Protein 3UMB (pdb70)

InterPro domains:
  IPR006328 L-2-Haloacid dehalogenase [TIGR01428] (4-204)
  IPR006328 L-2-Haloacid dehalogenase [cd02588] (5-222)
  IPR006439 HAD hydrolase, subfamily IA [PR00413] (4-15)
  IPR006439 HAD hydrolase, subfamily IA [PR00413] (30-43)
  IPR006439 HAD hydrolase, subfamily IA [PR00413] (111-124)
  IPR006439 HAD hydrolase, subfamily IA [PR00413] (142-158)
  IPR006439 HAD hydrolase, subfamily IA [PR00413] (160-180)
  IPR006439 HAD hydrolase, subfamily IA [PR00413] (187-200)
  IPR006439 HAD hydrolase, subfamily IA [TIGR01493] (6-189)
  IPR023198 Phosphoglycolate phosphatase-like, domain 2 [G3DSA:1.10.150.240] (18-96)
  IPR023214 HAD superfamily [G3DSA:3.40.50.1000] (5-206)
  IPR036412 HAD-like superfamily [SSF56784] (4-226)
  IPR051540 S-2-haloalkanoic acid dehalogenase [PTHR43316] (2-222)

Sequence (222 aa):
TSIRAVVFDAYGTLFDVYSVAARAEQLFPGKGEALSVLWRDRQIDYTRIRSLAGPSGEHYKPFWDVTVDALRYACARLNLPLGNHAEATLREYACLSAFPENVPVLRQLREGLPLGILSNGNPQLEIAVKSAGSGLFDHVLSVDAVRLYKTAPAAYALAPRAFGVPAAQILFVSSNGWDACGATWHGFTTFWINRLGHPPEALDVAPAAAGHDRDLLQFVQA

B-factor: mean 33.91, std 13.71, range [6.52, 73.58]

Nearest PDB structures (foldseek):
  3umb-assembly1_A-2  TM=1.005E+00  e=3.083E-46  Ralstonia solanacearum
  1zrm-assembly1_A  TM=9.610E-01  e=9.820E-25  Pseudomonas sp. YL
  3um9-assembly1_B  TM=9.128E-01  e=6.060E-24  Polaromonas sp. JS666
  2no4-assembly1_B  TM=9.493E-01  e=9.963E-21  Burkholderia cepacia
  2no5-assembly1_B  TM=9.474E-01  e=1.130E-20  Burkholderia cepacia

Solvent-accessible surface area: 10347 Å² total

CATH classification: 3.40.50.1000 (+1 more: 1.10.150.240)

Organism: Ralstonia nicotianae (strain ATCC BAA-1114 / GMI1000) (NCBI:txid267608)

Foldseek 3Di:
DAAAAEEEEDEPFFFDPVVLLVLQCVLFPPCSVVLVVQLVVQLVVVQCVQCVVPVQQPRFDQSVVSSLVSSVVSCVVVVHDDDDPSSVVSVSNLATEGDPVPPVLLVLQVVPHAYEYQYCHDVCCPVNVVRYPDDSHPYYHHCVVRNHGPPRLSSLVVVCVSVVHQQCRYEYEYQPLVNLFSSVVNRHQYEHQPQVPDDHDPPPGGHNYYYNHVVVSVVNVD

Radius of gyration: 17.3 Å; Cα contacts (8 Å, |Δi|>4): 378; chains: 1; bounding box: 49×44×37 Å

Structure (mmCIF, N/CA/C/O backbone):
data_3UMB
#
_entry.id   3UMB
#
_cell.length_a   66.380
_cell.length_b   129.570
_cell.length_c   54.300
_cell.angle_alpha   90.000
_cell.angle_beta   90.000
_cell.angle_gamma   90.000
#
_symmetry.space_group_name_H-M   'C 2 2 2'
#
loop_
_entity.id
_entity.type
_entity.pdbx_description
1 polymer 'dehalogenase-like hydrolase'
2 non-polymer 'POTASSIUM ION'
3 non-polymer 'CHLORIDE ION'
4 non-polymer 'SODIUM ION'
5 non-polymer 'MAGNESIUM ION'
6 water water
#
loop_
_atom_site.group_PDB
_atom_site.id
_atom_site.type_symbol
_atom_site.label_atom_id
_atom_site.label_alt_id
_atom_site.label_comp_id
_atom_site.label_asym_id
_atom_site.label_entity_id
_atom_site.label_seq_id
_atom_site.pdbx_PDB_ins_code
_atom_site.Cartn_x
_atom_site.Cartn_y
_atom_site.Cartn_z
_atom_site.occupancy
_atom_site.B_iso_or_equiv
_atom_site.auth_seq_id
_atom_site.auth_comp_id
_atom_site.auth_asym_id
_atom_site.auth_atom_id
_atom_site.pdbx_PDB_model_num
ATOM 1 N N . THR A 1 2 ? 28.482 6.583 21.317 1.00 49.69 2 THR A N 1
ATOM 2 C CA . THR A 1 2 ? 28.213 5.563 20.246 1.00 49.39 2 THR A CA 1
ATOM 3 C C . THR A 1 2 ? 28.059 6.216 18.860 1.00 49.31 2 THR A C 1
ATOM 4 O O . THR A 1 2 ? 27.652 7.379 18.765 1.00 49.37 2 THR A O 1
ATOM 8 N N . SER A 1 3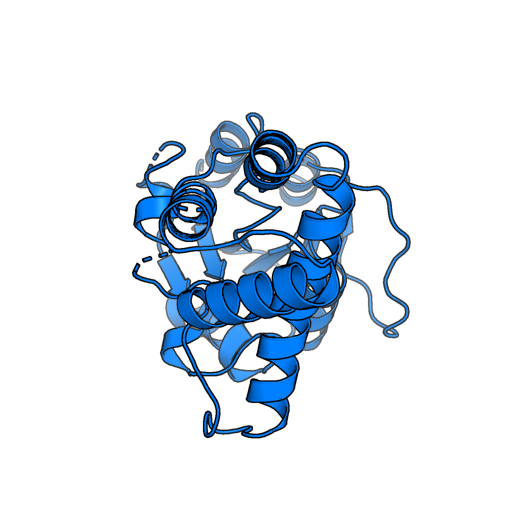 ? 28.408 5.461 17.805 1.00 48.83 3 SER A N 1
ATOM 9 C CA . SER A 1 3 ? 28.485 5.959 16.403 1.00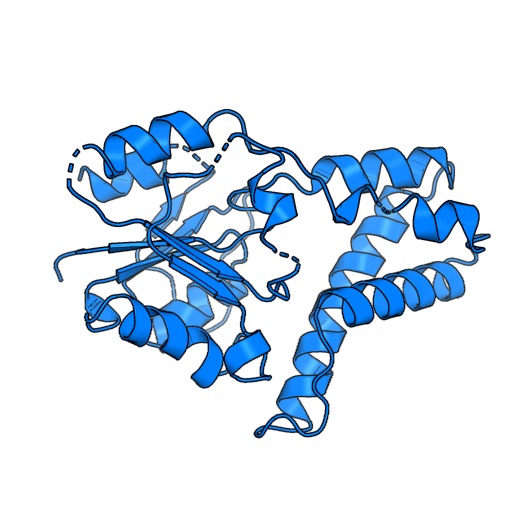 48.26 3 SER A CA 1
ATOM 10 C C . SER A 1 3 ? 27.143 6.221 15.692 1.00 47.50 3 SER A C 1
ATOM 11 O O . SER A 1 3 ? 26.360 5.286 15.468 1.00 48.46 3 SER A O 1
ATOM 14 N N . ILE A 1 4 ? 26.900 7.471 15.288 1.00 46.00 4 ILE A N 1
ATOM 15 C CA . ILE A 1 4 ? 25.693 7.818 14.504 1.00 44.46 4 ILE A CA 1
ATOM 16 C C . ILE A 1 4 ? 25.791 7.158 13.151 1.00 43.55 4 ILE A C 1
ATOM 17 O O . ILE A 1 4 ? 26.824 7.254 12.511 1.00 43.27 4 ILE A O 1
ATOM 22 N N . ARG A 1 5 ? 24.723 6.501 12.716 1.00 42.11 5 ARG A N 1
ATOM 23 C CA . ARG A 1 5 ? 24.672 5.908 11.391 1.00 41.70 5 ARG A CA 1
ATOM 24 C C . ARG A 1 5 ? 23.490 6.344 10.552 1.00 39.71 5 ARG A C 1
ATOM 25 O O . ARG A 1 5 ? 23.297 5.826 9.453 1.00 40.08 5 ARG A O 1
ATOM 33 N N . ALA A 1 6 ? 22.723 7.297 11.079 1.00 37.42 6 ALA A N 1
ATOM 34 C CA . ALA A 1 6 ? 21.524 7.836 10.457 1.00 35.20 6 ALA A CA 1
ATOM 35 C C . ALA A 1 6 ? 21.046 9.059 11.258 1.00 33.50 6 ALA A C 1
ATOM 36 O O . ALA A 1 6 ? 21.380 9.242 12.421 1.00 33.29 6 ALA A O 1
ATOM 38 N N . VAL A 1 7 ? 20.283 9.926 10.632 1.00 31.96 7 VAL A N 1
ATOM 39 C CA . VAL A 1 7 ? 19.860 11.145 11.308 1.00 31.33 7 VAL A CA 1
ATOM 40 C C . VAL A 1 7 ? 18.413 11.371 10.932 1.00 30.24 7 VAL A C 1
ATOM 41 O O . VAL A 1 7 ? 18.072 11.415 9.747 1.00 30.70 7 VAL A O 1
ATOM 45 N N . VAL A 1 8 ? 17.563 11.479 11.948 1.00 28.73 8 VAL A N 1
ATOM 46 C CA . VAL A 1 8 ? 16.116 11.648 11.747 1.00 27.29 8 VAL A CA 1
ATOM 47 C C . VAL A 1 8 ? 15.659 13.013 12.310 1.00 26.41 8 VAL A C 1
ATOM 48 O O . VAL A 1 8 ? 16.101 13.417 13.381 1.00 25.92 8 VAL A O 1
ATOM 52 N N . PHE A 1 9 ? 14.800 13.688 11.553 1.00 26.02 9 PHE A N 1
ATOM 53 C CA . PHE A 1 9 ? 14.289 14.995 11.886 1.00 26.59 9 PHE A CA 1
ATOM 54 C C . PHE A 1 9 ? 12.800 14.963 12.188 1.00 26.33 9 PHE A C 1
ATOM 55 O O . PHE A 1 9 ? 12.034 14.301 11.514 1.00 26.53 9 PHE A O 1
ATOM 63 N N . ASP A 1 10 ? 12.436 15.703 13.219 1.00 26.79 10 ASP A N 1
ATOM 64 C CA . ASP A 1 10 ? 11.107 16.294 13.421 1.00 27.40 10 ASP A CA 1
ATOM 65 C C . ASP A 1 10 ? 10.793 17.269 12.258 1.00 27.61 10 ASP A C 1
ATOM 66 O O . ASP A 1 10 ? 11.690 17.808 11.610 1.00 27.09 10 ASP A O 1
ATOM 71 N N . ALA A 1 11 ? 9.527 17.504 11.995 1.00 28.35 11 ALA A N 1
ATOM 72 C CA . ALA A 1 11 ? 9.123 18.343 10.874 1.00 30.07 11 ALA A CA 1
ATOM 73 C C . ALA A 1 11 ? 9.049 19.881 11.220 1.00 30.95 11 ALA A C 1
ATOM 74 O O . ALA A 1 11 ? 9.974 20.688 10.944 1.00 31.28 11 ALA A O 1
ATOM 76 N N . TYR A 1 12 ? 7.945 20.235 11.838 1.00 32.98 12 TYR A N 1
ATOM 77 C CA . TYR A 1 12 ? 7.550 21.611 12.152 1.00 35.04 12 TYR A CA 1
ATOM 78 C C . TYR A 1 12 ? 8.495 22.304 13.134 1.00 35.93 12 TYR A C 1
ATOM 79 O O . TYR A 1 12 ? 8.842 21.738 14.159 1.00 36.20 12 TYR A O 1
ATOM 88 N N . GLY A 1 13 ? 8.936 23.522 12.790 1.00 37.19 13 GLY A N 1
ATOM 89 C CA . GLY A 1 13 ? 9.863 24.291 13.637 1.00 37.15 13 GLY A CA 1
ATOM 90 C C . GLY A 1 13 ? 11.310 23.827 13.502 1.00 38.32 13 GLY A C 1
ATOM 91 O O . GLY A 1 13 ? 12.253 24.510 13.948 1.00 37.60 13 GLY A O 1
ATOM 92 N N . THR A 1 14 ? 11.505 22.664 12.870 1.00 39.13 14 THR A N 1
ATOM 93 C CA . THR A 1 14 ? 12.827 22.062 12.748 1.00 39.91 14 THR A CA 1
ATOM 94 C C . THR A 1 14 ? 13.247 22.224 11.278 1.00 40.87 14 THR A C 1
ATOM 95 O O . THR A 1 14 ? 14.173 22.975 10.926 1.00 40.37 14 THR A O 1
ATOM 99 N N . LEU A 1 15 ? 12.509 21.531 10.417 1.00 42.26 15 LEU A N 1
ATOM 100 C CA . LEU A 1 15 ? 12.760 21.545 8.987 1.00 42.33 15 LEU A CA 1
ATOM 101 C C . LEU A 1 15 ? 11.999 22.684 8.354 1.00 42.61 15 LEU A C 1
ATOM 102 O O . LEU A 1 15 ? 12.538 23.375 7.468 1.00 41.65 15 LEU A O 1
ATOM 107 N N . PHE A 1 16 ? 10.758 22.838 8.827 1.00 42.79 16 PHE A N 1
ATOM 108 C CA . PHE A 1 16 ? 9.794 23.782 8.307 1.00 43.64 16 PHE A CA 1
ATOM 109 C C . PHE A 1 16 ? 9.472 24.947 9.262 1.00 43.89 16 PHE A C 1
ATOM 110 O O . PHE A 1 16 ? 8.938 24.721 10.357 1.00 44.79 16 PHE A O 1
ATOM 118 N N . ASP A 1 17 ? 9.713 26.184 8.821 1.00 43.89 17 ASP A N 1
ATOM 119 C CA . ASP A 1 17 ? 9.308 27.382 9.586 1.00 43.95 17 ASP A CA 1
ATOM 120 C C . ASP A 1 17 ? 7.775 27.540 9.549 1.00 44.36 17 ASP A C 1
ATOM 121 O O . ASP A 1 17 ? 7.190 27.795 8.470 1.00 44.83 17 ASP A O 1
ATOM 126 N N . VAL A 1 18 ? 7.141 27.361 10.716 1.00 44.16 18 VAL A N 1
ATOM 127 C CA . VAL A 1 18 ? 5.684 27.570 10.929 1.00 44.45 18 VAL A CA 1
ATOM 128 C C . VAL A 1 18 ? 5.345 29.095 10.958 1.00 45.82 18 VAL A C 1
ATOM 129 O O . VAL A 1 18 ? 4.171 29.513 10.941 1.00 44.75 18 VAL A O 1
ATOM 133 N N . TYR A 1 19 ? 6.382 29.943 10.996 1.00 47.28 19 TYR A N 1
ATOM 134 C CA . TYR A 1 19 ? 6.177 31.394 11.094 1.00 48.26 19 TYR A CA 1
ATOM 135 C C . TYR A 1 19 ? 5.020 31.904 10.207 1.00 48.18 19 TYR A C 1
ATOM 136 O O . TYR A 1 19 ? 4.164 32.685 10.676 1.00 48.92 19 TYR A O 1
ATOM 145 N N . SER A 1 20 ? 4.976 31.458 8.945 1.00 47.40 20 SER A N 1
ATOM 146 C CA . SER A 1 20 ? 4.066 32.062 7.968 1.00 46.68 20 SER A CA 1
ATOM 147 C C . SER A 1 20 ? 2.591 31.912 8.329 1.00 45.30 20 SER A C 1
ATOM 148 O O . SER A 1 20 ? 1.751 32.557 7.717 1.00 45.61 20 SER A O 1
ATOM 151 N N . VAL A 1 21 ? 2.270 31.069 9.308 1.00 44.30 21 VAL A N 1
ATOM 152 C CA . VAL A 1 21 ? 0.884 30.885 9.714 1.00 43.55 21 VAL A CA 1
ATOM 153 C C . VAL A 1 21 ? 0.485 31.988 10.684 1.00 43.79 21 VAL A C 1
ATOM 154 O O . VAL A 1 21 ? -0.598 32.573 10.564 1.00 42.70 21 VAL A O 1
ATOM 158 N N . ALA A 1 22 ? 1.369 32.307 11.624 1.00 44.59 22 ALA A N 1
ATOM 159 C CA . ALA A 1 22 ? 1.096 33.385 12.578 1.00 44.88 22 ALA A CA 1
ATOM 160 C C . ALA A 1 22 ? 0.813 34.686 11.822 1.00 45.33 22 ALA A C 1
ATOM 161 O O . ALA A 1 22 ? -0.214 35.342 12.056 1.00 45.45 22 ALA A O 1
ATOM 163 N N . ALA A 1 23 ? 1.678 34.995 10.847 1.00 46.09 23 ALA A N 1
ATOM 164 C CA . ALA A 1 23 ? 1.557 36.194 9.989 1.00 45.93 23 ALA A CA 1
ATOM 165 C C . ALA A 1 23 ? 0.252 36.303 9.180 1.00 45.80 23 ALA A C 1
ATOM 166 O O . ALA A 1 23 ? -0.283 37.389 8.977 1.00 46.32 23 ALA A O 1
ATOM 168 N N . ARG A 1 24 ? -0.246 35.180 8.709 1.00 46.02 24 ARG A N 1
ATOM 169 C CA . ARG A 1 24 ? -1.502 35.119 7.956 1.00 46.59 24 ARG A CA 1
ATOM 170 C C . ARG A 1 24 ? -2.745 35.133 8.877 1.00 46.61 24 ARG A C 1
ATOM 171 O O . ARG A 1 24 ? -3.862 35.454 8.454 1.00 45.27 24 ARG A O 1
ATOM 179 N N . ALA A 1 25 ? -2.531 34.741 10.130 1.00 46.79 25 ALA A N 1
ATOM 180 C CA . ALA A 1 25 ? -3.557 34.818 11.167 1.00 47.47 25 ALA A CA 1
ATOM 181 C C . ALA A 1 25 ? -3.858 36.297 11.434 1.00 47.40 25 ALA A C 1
ATOM 182 O O . ALA A 1 25 ? -4.986 36.733 11.277 1.00 48.11 25 ALA A O 1
ATOM 184 N N . GLU A 1 26 ? -2.824 37.059 11.769 1.00 48.05 26 GLU A N 1
ATOM 185 C CA . GLU A 1 26 ? -2.896 38.527 11.863 1.00 48.28 26 GLU A CA 1
ATOM 186 C C . GLU A 1 26 ? -3.720 39.172 10.784 1.00 48.29 26 GLU A C 1
ATOM 187 O O . GLU A 1 26 ? -4.456 40.100 11.058 1.00 49.27 26 GLU A O 1
ATOM 193 N N . GLN A 1 27 ? -3.595 38.713 9.547 1.00 48.10 27 GLN A N 1
ATOM 194 C CA . GLN A 1 27 ? -4.266 39.397 8.456 1.00 47.59 27 GLN A CA 1
ATOM 195 C C . GLN A 1 27 ? -5.748 39.120 8.441 1.00 46.37 27 GLN A C 1
ATOM 196 O O . GLN A 1 27 ? -6.522 39.959 7.960 1.00 46.71 27 GLN A O 1
ATOM 202 N N . LEU A 1 28 ? -6.161 37.934 8.881 1.00 44.33 28 LEU A N 1
ATOM 203 C CA . LEU A 1 28 ? -7.587 37.618 8.886 1.00 43.30 28 LEU A CA 1
ATOM 204 C C . LEU A 1 28 ? -8.243 38.136 10.176 1.00 41.78 28 LEU A C 1
ATOM 205 O O . LEU A 1 28 ? -9.455 38.349 10.206 1.00 40.79 28 LEU A O 1
ATOM 210 N N . PHE A 1 29 ? -7.411 38.324 11.207 1.00 40.11 29 PHE A N 1
ATOM 211 C CA . PHE A 1 29 ? -7.829 38.594 12.580 1.00 39.61 29 PHE A CA 1
ATOM 212 C C . PHE A 1 29 ? -6.895 39.635 13.150 1.00 39.70 29 PHE A C 1
ATOM 213 O O . PHE A 1 29 ? -5.940 39.298 13.870 1.00 39.46 29 PHE A O 1
ATOM 221 N N . PRO A 1 30 ? -7.154 40.910 12.814 1.00 39.85 30 PRO A N 1
ATOM 222 C CA . PRO A 1 30 ? -6.225 41.969 13.149 1.00 40.11 30 PRO A CA 1
ATOM 223 C C . PRO A 1 30 ? -6.150 42.187 14.665 1.00 40.50 30 PRO A C 1
ATOM 224 O O . PRO A 1 30 ? -7.185 42.212 15.355 1.00 39.84 30 PRO A O 1
ATOM 228 N N . GLY A 1 31 ? -4.920 42.320 15.150 1.00 40.94 31 GLY A N 1
ATOM 229 C CA . GLY A 1 31 ? -4.624 42.370 16.574 1.00 41.78 31 GLY A CA 1
ATOM 230 C C . GLY A 1 31 ? -4.621 41.030 17.332 1.00 42.14 31 GLY A C 1
ATOM 231 O O . GLY A 1 31 ? -4.275 41.015 18.498 1.00 41.74 31 GLY A O 1
ATOM 232 N N . LYS A 1 32 ? -4.978 39.917 16.681 1.00 42.73 32 LYS A N 1
ATOM 233 C CA . LYS A 1 32 ? -5.162 38.616 17.381 1.00 43.29 32 LYS A CA 1
ATOM 234 C C . LYS A 1 32 ? -4.360 37.426 16.809 1.00 43.27 32 LYS A C 1
ATOM 235 O O . LYS A 1 32 ? -4.662 36.256 17.104 1.00 43.36 32 LYS A O 1
ATOM 241 N N . GLY A 1 33 ? -3.325 37.725 16.025 1.00 43.21 33 GLY A N 1
ATOM 242 C CA . GLY A 1 33 ? -2.538 36.712 15.342 1.00 42.73 33 GLY A CA 1
ATOM 243 C C . GLY A 1 33 ? -1.578 35.993 16.268 1.00 42.52 33 GLY A C 1
ATOM 244 O O . GLY A 1 33 ? -1.491 34.769 16.261 1.00 42.96 33 GLY A O 1
ATOM 245 N N . GLU A 1 34 ? -0.844 36.732 17.072 1.00 41.69 34 GLU A N 1
ATOM 246 C CA . GLU A 1 34 ? 0.114 36.080 17.934 1.00 41.61 34 GLU A CA 1
ATOM 247 C C . GLU A 1 34 ? -0.634 35.278 19.021 1.00 40.30 34 GLU A C 1
ATOM 248 O O . GLU A 1 34 ? -0.144 34.228 19.455 1.00 39.50 34 GLU A O 1
ATOM 254 N N . ALA A 1 35 ? -1.816 35.771 19.436 1.00 37.65 35 ALA A N 1
ATOM 255 C CA . ALA A 1 35 ? -2.638 35.086 20.440 1.00 35.77 35 ALA A CA 1
ATOM 256 C C . ALA A 1 35 ? -3.241 33.796 19.881 1.00 34.02 35 ALA A C 1
ATOM 257 O O . ALA A 1 35 ? -3.168 32.750 20.544 1.00 33.74 35 ALA A O 1
ATOM 259 N N . LEU A 1 36 ? -3.836 33.869 18.682 1.00 31.86 36 LEU A N 1
ATOM 260 C CA . LEU A 1 36 ? -4.410 32.695 18.047 1.00 30.92 36 LEU A CA 1
ATOM 261 C C . LEU A 1 36 ? -3.350 31.610 17.854 1.00 31.58 36 LEU A C 1
ATOM 262 O O . LEU A 1 36 ? -3.623 30.424 18.091 1.00 30.32 36 LEU A O 1
ATOM 267 N N . SER A 1 37 ? -2.162 32.038 17.404 1.00 31.14 37 SER A N 1
ATOM 268 C CA . SER A 1 37 ? -1.179 31.114 16.892 1.00 31.40 37 SER A CA 1
ATOM 269 C C . SER A 1 37 ? -0.610 30.389 18.098 1.00 30.01 37 SER A C 1
ATOM 270 O O . SER A 1 37 ? -0.559 29.166 18.111 1.00 29.92 37 SER A O 1
ATOM 273 N N . VAL A 1 38 ? -0.284 31.138 19.144 1.00 28.79 38 VAL A N 1
ATOM 274 C CA . VAL A 1 38 ? 0.039 30.528 20.428 1.00 27.27 38 VAL A CA 1
ATOM 275 C C . VAL A 1 38 ? -1.030 29.547 20.962 1.00 27.10 38 VAL A C 1
ATOM 276 O O . VAL A 1 38 ? -0.686 28.395 21.276 1.00 27.04 38 VAL A O 1
ATOM 280 N N . LEU A 1 39 ? -2.301 29.989 21.089 1.00 25.04 39 LEU A N 1
ATOM 281 C CA . LEU A 1 39 ? -3.354 29.130 21.647 1.00 23.92 39 LEU A CA 1
ATOM 282 C C . LEU A 1 39 ? -3.554 27.892 20.793 1.00 23.37 39 LEU A C 1
ATOM 283 O O . LEU A 1 39 ? -3.758 26.813 21.310 1.00 22.33 39 LEU A O 1
ATOM 288 N N . TRP A 1 40 ? -3.424 28.065 19.484 1.00 23.53 40 TRP A N 1
ATOM 289 C CA . TRP A 1 40 ? -3.634 27.006 18.515 1.00 23.93 40 TRP A CA 1
ATOM 290 C C . TRP A 1 40 ? -2.579 25.892 18.584 1.00 24.43 40 TRP A C 1
ATOM 291 O O . TRP A 1 40 ? -2.924 24.699 18.577 1.00 23.60 40 TRP A O 1
ATOM 302 N N . ARG A 1 41 ? -1.314 26.290 18.686 1.00 24.58 41 ARG A N 1
ATOM 303 C CA . ARG A 1 41 ? -0.208 25.344 18.860 1.00 25.31 41 ARG A CA 1
ATOM 304 C C . ARG A 1 41 ? -0.331 24.607 20.200 1.00 23.98 41 ARG A C 1
ATOM 305 O O . ARG A 1 41 ? -0.208 23.384 20.247 1.00 23.39 41 ARG A O 1
ATOM 313 N N . ASP A 1 42 ? -0.610 25.348 21.270 1.00 23.18 42 ASP A N 1
ATOM 314 C CA . ASP A 1 42 ? -0.882 24.753 22.574 1.00 22.27 42 ASP A CA 1
ATOM 315 C C . ASP A 1 42 ? -1.935 23.661 22.475 1.00 20.54 42 ASP A C 1
ATOM 316 O O . ASP A 1 42 ? -1.700 22.531 22.883 1.00 19.68 42 ASP A O 1
ATOM 321 N N . ARG A 1 43 ? -3.108 23.997 21.969 1.00 18.32 43 ARG A N 1
ATOM 322 C CA . ARG A 1 43 ? -4.204 23.003 21.946 1.00 17.95 43 ARG A CA 1
ATOM 323 C C . ARG A 1 43 ? -3.942 21.885 20.953 1.00 17.32 43 ARG A C 1
ATOM 324 O O . ARG A 1 43 ? -4.330 20.751 21.190 1.00 15.82 43 ARG A O 1
ATOM 332 N N . GLN A 1 44 ? -3.206 22.182 19.876 1.00 17.76 44 GLN A N 1
ATOM 333 C CA . GLN A 1 44 ? -2.888 21.130 18.906 1.00 18.24 44 GLN A CA 1
ATOM 334 C C . GLN A 1 44 ? -2.100 20.012 19.588 1.00 17.42 44 GLN A C 1
ATOM 335 O O . GLN A 1 44 ? -2.454 18.850 19.522 1.00 17.91 44 GLN A O 1
ATOM 341 N N . ILE A 1 45 ? -1.075 20.403 20.312 1.00 18.23 45 ILE A N 1
ATOM 342 C CA . ILE A 1 45 ? -0.270 19.482 21.035 1.00 18.47 45 ILE A CA 1
ATOM 343 C C . ILE A 1 45 ? -1.019 18.896 22.232 1.00 16.80 45 ILE A C 1
ATOM 344 O O . ILE A 1 45 ? -0.988 17.717 22.432 1.00 15.55 45 ILE A O 1
ATOM 349 N N . ASP A 1 46 ? -1.728 19.706 22.996 1.00 15.84 46 ASP A N 1
ATOM 350 C CA . ASP A 1 46 ? -2.490 19.193 24.100 1.00 15.38 46 ASP A CA 1
ATOM 351 C C . ASP A 1 46 ? -3.389 18.063 23.632 1.00 15.24 46 ASP A C 1
ATOM 352 O O . ASP A 1 46 ? -3.475 17.040 24.307 1.00 13.96 46 ASP A O 1
ATOM 357 N N . TYR A 1 47 ? -4.079 18.261 22.491 1.00 14.82 47 TYR A N 1
ATOM 358 C CA . TYR A 1 47 ? -5.034 17.285 21.988 1.00 14.00 47 TYR A CA 1
ATOM 359 C C . TYR A 1 47 ? -4.377 15.991 21.552 1.00 13.32 47 TYR A C 1
ATOM 360 O O . TYR A 1 47 ? -4.936 14.939 21.784 1.00 12.71 47 TYR A O 1
ATOM 369 N N . THR A 1 48 ? -3.183 16.036 20.970 1.00 13.56 48 THR A N 1
ATOM 370 C CA . THR A 1 48 ? -2.497 14.770 20.597 1.00 12.80 48 THR A CA 1
ATOM 371 C C . THR A 1 48 ? -2.150 13.959 21.857 1.00 13.92 48 THR A C 1
ATOM 372 O O . THR A 1 48 ? -2.312 12.763 21.878 1.00 13.91 48 THR A O 1
ATOM 376 N N . ARG A 1 49 ? -1.668 14.630 22.901 1.00 13.35 49 ARG A N 1
ATOM 377 C CA . ARG A 1 49 ? -1.366 13.967 24.151 1.00 14.19 49 ARG A CA 1
ATOM 378 C C . ARG A 1 49 ? -2.584 13.457 24.902 1.00 14.91 49 ARG A C 1
ATOM 379 O O . ARG A 1 49 ? -2.579 12.355 25.392 1.00 15.29 49 ARG A O 1
ATOM 387 N N . ILE A 1 50 ? -3.625 14.271 25.001 1.00 14.66 50 ILE A N 1
ATOM 388 C CA . ILE A 1 50 ? -4.834 13.864 25.684 1.00 14.43 50 ILE A CA 1
ATOM 389 C C . ILE A 1 50 ? -5.347 12.569 25.052 1.00 14.91 50 ILE A C 1
ATOM 390 O O . ILE A 1 50 ? -5.653 11.596 25.754 1.00 16.37 50 ILE A O 1
ATOM 395 N N . ARG A 1 51 ? -5.463 12.574 23.730 1.00 14.76 51 ARG A N 1
ATOM 396 C CA . ARG A 1 51 ? -5.881 11.394 22.967 1.00 14.54 51 ARG A CA 1
ATOM 397 C C . ARG A 1 51 ? -5.024 10.142 23.144 1.00 14.55 51 ARG A C 1
ATOM 398 O O . ARG A 1 51 ? -5.567 9.042 23.312 1.00 15.95 51 ARG A O 1
ATOM 406 N N . SER A 1 52 ? -3.706 10.266 23.051 1.00 13.75 52 SER A N 1
ATOM 407 C CA . SER A 1 52 ? -2.859 9.073 23.061 1.00 13.97 52 SER A CA 1
ATOM 408 C C . SER A 1 52 ? -2.746 8.525 24.478 1.00 15.11 52 SER A C 1
ATOM 409 O O . SER A 1 52 ? -2.670 7.299 24.646 1.00 15.92 52 SER A O 1
ATOM 412 N N . LEU A 1 53 ? -2.735 9.430 25.475 1.00 14.31 53 LEU A N 1
ATOM 413 C CA . LEU A 1 53 ? -2.740 9.073 26.882 1.00 15.59 53 LEU A CA 1
ATOM 414 C C . LEU A 1 53 ? -4.010 8.364 27.242 1.00 15.51 53 LEU A C 1
ATOM 415 O O . LEU A 1 53 ? -3.927 7.425 28.023 1.00 15.07 53 LEU A O 1
ATOM 420 N N . ALA A 1 54 ? -5.138 8.735 26.620 1.00 15.88 54 ALA A N 1
ATOM 421 C CA . ALA A 1 54 ? -6.474 8.186 26.931 1.00 16.54 54 ALA A CA 1
ATOM 422 C C . ALA A 1 54 ? -6.706 6.816 26.323 1.00 17.58 54 ALA A C 1
ATOM 423 O O . ALA A 1 54 ? -7.580 6.086 26.798 1.00 17.58 54 ALA A O 1
ATOM 425 N N . GLY A 1 55 ? -6.007 6.539 25.214 1.00 17.31 55 GLY A N 1
ATOM 426 C CA . GLY A 1 55 ? -6.113 5.306 24.500 1.00 16.51 55 GLY A CA 1
ATOM 427 C C . GLY A 1 55 ? -4.741 4.857 24.118 1.00 17.09 55 GLY A C 1
ATOM 428 O O . GLY A 1 55 ? -4.277 5.156 23.029 1.00 15.46 55 GLY A O 1
ATOM 429 N N . PRO A 1 56 ? -4.053 4.164 25.034 1.00 18.55 56 PRO A N 1
ATOM 430 C CA . PRO A 1 56 ? -2.643 3.775 24.817 1.00 19.22 56 PRO A CA 1
ATOM 431 C C . PRO A 1 56 ? -2.472 2.785 23.650 1.00 20.43 56 PRO A C 1
ATOM 432 O O . PRO A 1 56 ? -1.350 2.544 23.205 1.00 19.89 56 PRO A O 1
ATOM 436 N N . SER A 1 57 ? -3.576 2.225 23.159 1.00 21.49 57 SER A N 1
ATOM 437 C CA . SER A 1 57 ? -3.559 1.420 21.938 1.00 22.23 57 SER A CA 1
ATOM 438 C C . SER A 1 57 ? -4.283 2.095 20.763 1.00 22.31 57 SER A C 1
ATOM 439 O O . SER A 1 57 ? -4.723 1.427 19.851 1.00 23.39 57 SER A O 1
ATOM 442 N N . GLY A 1 58 ? -4.432 3.402 20.785 1.00 21.83 58 GLY A N 1
ATOM 443 C CA . GLY A 1 58 ? -4.966 4.101 19.647 1.00 21.61 58 GLY A CA 1
ATOM 444 C C . GLY A 1 58 ? -6.468 4.289 19.660 1.00 21.68 58 GLY A C 1
ATOM 445 O O . GLY A 1 58 ? -7.016 4.741 18.667 1.00 21.88 58 GLY A O 1
ATOM 446 N N . GLU A 1 59 ? -7.109 4.000 20.786 1.00 21.33 59 GLU A N 1
ATOM 447 C CA . GLU A 1 59 ? -8.547 4.089 20.909 1.00 22.70 59 GLU A CA 1
ATOM 448 C C . GLU A 1 59 ? -9.114 5.465 20.571 1.00 22.14 59 GLU A C 1
ATOM 449 O O . GLU A 1 59 ? -10.255 5.568 20.159 1.00 21.50 59 GLU A O 1
ATOM 455 N N . HIS A 1 60 ? -8.323 6.516 20.755 1.00 21.60 60 HIS A N 1
ATOM 456 C CA . HIS A 1 60 ? -8.812 7.866 20.506 1.00 20.71 60 HIS A CA 1
ATOM 457 C C . HIS A 1 60 ? -7.981 8.600 19.492 1.00 20.00 60 HIS A C 1
ATOM 458 O O . HIS A 1 60 ? -8.019 9.805 19.436 1.00 21.63 60 HIS A O 1
ATOM 465 N N . TYR A 1 61 ? -7.314 7.871 18.622 1.00 19.00 61 TYR A N 1
ATOM 466 C CA . TYR A 1 61 ? -6.487 8.466 17.618 1.00 18.96 61 TYR A CA 1
ATOM 467 C C . TYR A 1 61 ? -7.335 9.207 16.587 1.00 19.47 61 TYR A C 1
ATOM 468 O O . TYR A 1 61 ? -8.408 8.800 16.238 1.00 19.09 61 TYR A O 1
ATOM 477 N N . LYS A 1 62 ? -6.779 10.285 16.070 1.00 20.44 62 LYS A N 1
ATOM 478 C CA . LYS A 1 62 ? -7.318 10.995 14.946 1.00 20.70 62 LYS A CA 1
ATOM 479 C C . LYS A 1 62 ? -6.122 11.633 14.259 1.00 19.93 62 LYS A C 1
ATOM 480 O O . LYS A 1 62 ? -5.185 12.081 14.952 1.00 19.26 62 LYS A O 1
ATOM 486 N N . PRO A 1 63 ? -6.130 11.678 12.908 1.00 19.78 63 PRO A N 1
ATOM 487 C CA . PRO A 1 63 ? -4.911 12.166 12.233 1.00 19.94 63 PRO A CA 1
ATOM 488 C C . PRO A 1 63 ? -4.642 13.620 12.546 1.00 19.44 63 PRO A C 1
ATOM 489 O O . PRO A 1 63 ? -5.573 14.362 12.828 1.00 20.18 63 PRO A O 1
ATOM 493 N N . PHE A 1 64 ? -3.372 13.990 12.479 1.00 19.44 64 PHE A N 1
ATOM 494 C CA . PHE A 1 64 ? -2.855 15.252 12.951 1.00 19.91 64 PHE A CA 1
ATOM 495 C C . PHE A 1 64 ? -3.539 16.436 12.291 1.00 21.77 64 PHE A C 1
ATOM 496 O O . PHE A 1 64 ? -3.625 17.523 12.894 1.00 22.71 64 PHE A O 1
ATOM 504 N N . TRP A 1 65 ? -4.001 16.217 11.063 1.00 22.51 65 TRP A N 1
ATOM 505 C CA . TRP A 1 65 ? -4.652 17.226 10.266 1.00 23.32 65 TRP A CA 1
ATOM 506 C C . TRP A 1 65 ? -5.929 17.601 10.917 1.00 22.92 65 TRP A C 1
ATOM 507 O O . TRP A 1 65 ? -6.194 18.775 11.165 1.00 23.82 65 TRP A O 1
ATOM 518 N N . ASP A 1 66 ? -6.718 16.585 11.188 1.00 23.44 66 ASP A N 1
ATOM 519 C CA . ASP A 1 66 ? -8.022 16.781 11.791 1.00 23.60 66 ASP A CA 1
ATOM 520 C C . ASP A 1 66 ? -7.897 17.296 13.234 1.00 22.83 66 ASP A C 1
ATOM 521 O O . ASP A 1 66 ? -8.756 18.077 13.698 1.00 23.17 66 ASP A O 1
ATOM 526 N N . VAL A 1 67 ? -6.855 16.849 13.952 1.00 21.26 67 VAL A N 1
ATOM 527 C CA . VAL A 1 67 ? -6.558 17.401 15.273 1.00 19.51 67 VAL A CA 1
ATOM 528 C C . VAL A 1 67 ? -6.208 18.883 15.150 1.00 19.40 67 VAL A C 1
ATOM 529 O O . VAL A 1 67 ? -6.504 19.655 16.057 1.00 17.88 67 VAL A O 1
ATOM 533 N N . THR A 1 68 ? -5.558 19.276 14.041 1.00 19.25 68 THR A N 1
ATOM 534 C CA . THR A 1 68 ? -5.107 20.660 13.867 1.00 19.12 68 THR A CA 1
ATOM 535 C C . THR A 1 68 ? -6.356 21.555 13.594 1.00 20.74 68 THR A C 1
ATOM 536 O O . THR A 1 68 ? -6.447 22.670 14.036 1.00 21.97 68 THR A O 1
ATOM 540 N N . VAL A 1 69 ? -7.330 21.025 12.888 1.00 22.50 69 VAL A N 1
ATOM 541 C CA . VAL A 1 69 ? -8.592 21.727 12.640 1.00 22.81 69 VAL A CA 1
ATOM 542 C C . VAL A 1 69 ? -9.321 21.918 13.983 1.00 22.02 69 VAL A C 1
ATOM 543 O O . VAL A 1 69 ? -9.632 23.039 14.353 1.00 22.03 69 VAL A O 1
ATOM 547 N N . ASP A 1 70 ? -9.496 20.821 14.734 1.00 21.02 70 ASP A N 1
ATOM 548 C CA . ASP A 1 70 ? -10.072 20.874 16.082 1.00 20.03 70 ASP A CA 1
ATOM 549 C C . ASP A 1 70 ? -9.421 21.962 16.939 1.00 19.81 70 ASP A C 1
ATOM 550 O O . ASP A 1 70 ? -10.105 22.766 17.559 1.00 18.99 70 ASP A O 1
ATOM 555 N N . ALA A 1 71 ? -8.105 21.960 17.017 1.00 18.52 71 ALA A N 1
ATOM 556 C CA . ALA A 1 71 ? -7.412 22.929 17.864 1.00 18.60 71 ALA A CA 1
ATOM 557 C C . ALA A 1 71 ? -7.667 24.351 17.358 1.00 18.67 71 ALA A C 1
ATOM 558 O O . ALA A 1 71 ? -7.824 25.276 18.158 1.00 18.52 71 ALA A O 1
ATOM 560 N N . LEU A 1 72 ? -7.655 24.535 16.040 1.00 18.97 72 LEU A N 1
ATOM 561 C CA . LEU A 1 72 ? -7.838 25.864 15.460 1.00 19.05 72 LEU A CA 1
ATOM 562 C C . LEU A 1 72 ? -9.240 26.398 15.770 1.00 18.51 72 LEU A C 1
ATOM 563 O O . LEU A 1 72 ? -9.413 27.576 16.083 1.00 18.32 72 LEU A O 1
ATOM 568 N N . ARG A 1 73 ? -10.225 25.522 15.591 1.00 18.99 73 ARG A N 1
ATOM 569 C CA . ARG A 1 73 ? -11.603 25.777 15.976 1.00 19.84 73 ARG A CA 1
ATOM 570 C C . ARG A 1 73 ? -11.806 26.101 17.443 1.00 19.58 73 ARG A C 1
ATOM 571 O O . ARG A 1 73 ? -12.510 27.085 17.783 1.00 18.53 73 ARG A O 1
ATOM 579 N N . TYR A 1 74 ? -11.245 25.279 18.337 1.00 18.83 74 TYR A N 1
ATOM 580 C CA . TYR A 1 74 ? -11.336 25.628 19.757 1.00 17.84 74 TYR A CA 1
ATOM 581 C C . TYR A 1 74 ? -10.706 27.027 19.965 1.00 18.72 74 TYR A C 1
ATOM 582 O O . TYR A 1 74 ? -11.286 27.888 20.648 1.00 17.49 74 TYR A O 1
ATOM 591 N N . ALA A 1 75 ? -9.516 27.247 19.403 1.00 18.95 75 ALA A N 1
ATOM 592 C CA . ALA A 1 75 ? -8.784 28.507 19.700 1.00 19.91 75 ALA A CA 1
ATOM 593 C C . ALA A 1 75 ? -9.611 29.740 19.228 1.00 20.68 75 ALA A C 1
ATOM 594 O O . ALA A 1 75 ? -9.654 30.774 19.880 1.00 20.41 75 ALA A O 1
ATOM 596 N N . CYS A 1 76 ? -10.311 29.596 18.111 1.00 22.02 76 CYS A N 1
ATOM 597 C CA . CYS A 1 76 ? -11.088 30.723 17.594 1.00 23.41 76 CYS A CA 1
ATOM 598 C C . CYS A 1 76 ? -12.325 31.011 18.448 1.00 23.05 76 CYS A C 1
ATOM 599 O O . CYS A 1 76 ? -12.582 32.166 18.710 1.00 23.43 76 CYS A O 1
ATOM 602 N N . ALA A 1 77 ? -13.023 29.960 18.886 1.00 22.28 77 ALA A N 1
ATOM 603 C CA . ALA A 1 77 ? -14.173 30.035 19.765 1.00 21.90 77 ALA A CA 1
ATOM 604 C C . ALA A 1 77 ? -13.793 30.706 21.051 1.00 21.68 77 ALA A C 1
ATOM 605 O O . ALA A 1 77 ? -14.461 31.639 21.471 1.00 22.11 77 ALA A O 1
ATOM 607 N N . ARG A 1 78 ? -12.689 30.264 21.647 1.00 21.50 78 ARG A N 1
ATOM 608 C CA . ARG A 1 78 ? -12.163 30.819 22.913 1.00 20.71 78 ARG A CA 1
ATOM 609 C C . ARG A 1 78 ? -11.775 32.291 22.801 1.00 20.51 78 ARG A C 1
ATOM 610 O O . ARG A 1 78 ? -11.939 33.059 23.722 1.00 17.44 78 ARG A O 1
ATOM 618 N N . LEU A 1 79 ? -11.214 32.664 21.652 1.00 21.99 79 LEU A N 1
ATOM 619 C CA . LEU A 1 79 ? -10.644 33.973 21.452 1.00 22.54 79 LEU A CA 1
ATOM 620 C C . LEU A 1 79 ? -11.662 34.872 20.766 1.00 23.56 79 LEU A C 1
ATOM 621 O O . LEU A 1 79 ? -11.339 36.007 20.389 1.00 24.98 79 LEU A O 1
ATOM 626 N N . ASN A 1 80 ? -12.875 34.363 20.589 1.00 24.20 80 ASN A N 1
ATOM 627 C CA . ASN A 1 80 ? -13.996 35.106 19.980 1.00 25.35 80 ASN A CA 1
ATOM 628 C C . ASN A 1 80 ? -13.742 35.656 18.576 1.00 26.66 80 ASN A C 1
ATOM 629 O O . ASN A 1 80 ? -14.248 36.730 18.246 1.00 27.13 80 ASN A O 1
ATOM 634 N N . LEU A 1 81 ? -13.035 34.872 17.754 1.00 27.50 81 LEU A N 1
ATOM 635 C CA . LEU A 1 81 ? -12.702 35.215 16.367 1.00 28.35 81 LEU A CA 1
ATOM 636 C C . LEU A 1 81 ? -13.657 34.628 15.302 1.00 29.77 81 LEU A C 1
ATOM 637 O O . LEU A 1 81 ? -14.002 33.445 15.375 1.00 29.98 81 LEU A O 1
ATOM 642 N N . PRO A 1 82 ? -14.066 35.444 14.289 1.00 31.42 82 PRO A N 1
ATOM 643 C CA . PRO A 1 82 ? -14.978 35.002 13.207 1.00 33.10 82 PRO A CA 1
ATOM 644 C C . PRO A 1 82 ? -14.409 33.992 12.152 1.00 35.28 82 PRO A C 1
ATOM 645 O O . PRO A 1 82 ? -14.179 34.348 10.984 1.00 36.44 82 PRO A O 1
ATOM 649 N N . LEU A 1 83 ? -14.250 32.737 12.575 1.00 37.35 83 LEU A N 1
ATOM 650 C CA . LEU A 1 83 ? -13.696 31.668 11.749 1.00 38.55 83 LEU A CA 1
ATOM 651 C C . LEU A 1 83 ? -14.814 30.822 11.144 1.00 39.55 83 LEU A C 1
ATOM 652 O O . LEU A 1 83 ? -15.309 29.891 11.764 1.00 39.84 83 LEU A O 1
ATOM 657 N N . GLY A 1 84 ? -15.204 31.161 9.926 1.00 40.61 84 GLY A N 1
ATOM 658 C CA . GLY A 1 84 ? -16.084 30.300 9.143 1.00 41.88 84 GLY A CA 1
ATOM 659 C C . GLY A 1 84 ? -15.263 29.538 8.094 1.00 42.52 84 GLY A C 1
ATOM 660 O O . GLY A 1 84 ? -14.038 29.503 8.162 1.00 42.25 84 GLY A O 1
ATOM 661 N N . ASN A 1 85 ? -15.943 28.969 7.104 1.00 43.21 85 ASN A N 1
ATOM 662 C CA . ASN A 1 85 ? -15.286 28.103 6.142 1.00 44.20 85 ASN A CA 1
ATOM 663 C C . ASN A 1 85 ? -14.094 28.766 5.407 1.00 43.72 85 ASN A C 1
ATOM 664 O O . ASN A 1 85 ? -13.007 28.185 5.361 1.00 44.20 85 ASN A O 1
ATOM 669 N N . HIS A 1 86 ? -14.257 29.981 4.883 1.00 43.29 86 HIS A N 1
ATOM 670 C CA . HIS A 1 86 ? -13.158 30.594 4.128 1.00 42.34 86 HIS A CA 1
ATOM 671 C C . HIS A 1 86 ? -11.944 30.761 5.025 1.00 40.66 86 HIS A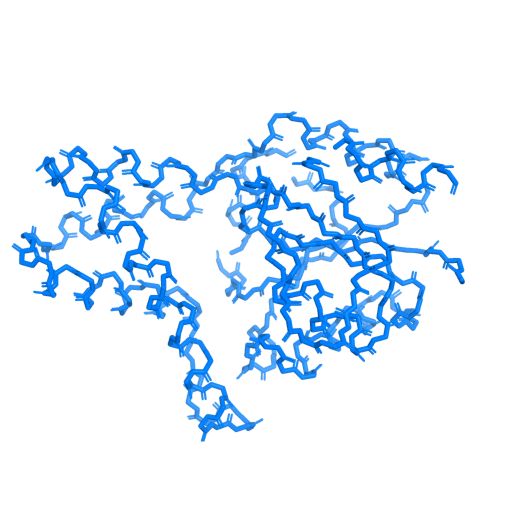 C 1
ATOM 672 O O . HIS A 1 86 ? -10.877 30.301 4.653 1.00 40.15 86 HIS A O 1
ATOM 679 N N . ALA A 1 87 ? -12.075 31.399 6.195 1.00 38.92 87 ALA A N 1
ATOM 680 C CA . ALA A 1 87 ? -10.855 31.740 6.981 1.00 37.99 87 ALA A CA 1
ATOM 681 C C . ALA A 1 87 ? -10.156 30.465 7.522 1.00 36.72 87 ALA A C 1
ATOM 682 O O . ALA A 1 87 ? -8.937 30.414 7.654 1.00 35.61 87 ALA A O 1
ATOM 684 N N . GLU A 1 88 ? -10.971 29.467 7.841 1.00 36.19 88 GLU A N 1
ATOM 685 C CA . GLU A 1 88 ? -10.512 28.122 8.179 1.00 36.30 88 GLU A CA 1
ATOM 686 C C . GLU A 1 88 ? -9.750 27.485 7.011 1.00 36.45 88 GLU A C 1
ATOM 687 O O . GLU A 1 88 ? -8.587 27.151 7.152 1.00 36.37 88 GLU A O 1
ATOM 693 N N . ALA A 1 89 ? -10.410 27.332 5.858 1.00 36.40 89 ALA A N 1
ATOM 694 C CA . ALA A 1 89 ? -9.726 26.818 4.661 1.00 36.40 89 ALA A CA 1
ATOM 695 C C . ALA A 1 89 ? -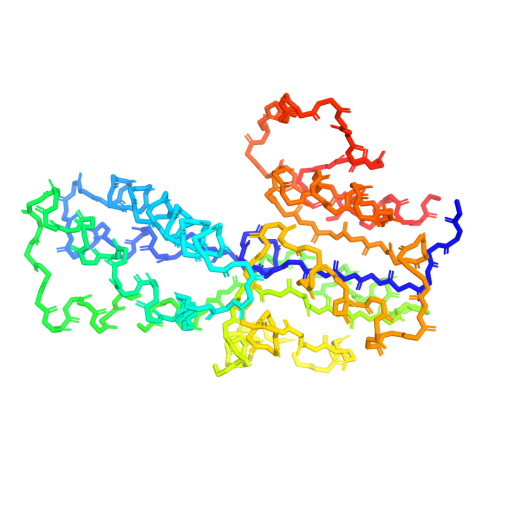8.410 27.571 4.435 1.00 35.37 89 ALA A C 1
ATOM 696 O O . ALA A 1 89 ? -7.370 26.969 4.277 1.00 36.08 89 ALA A O 1
ATOM 698 N N . THR A 1 90 ? -8.425 28.886 4.507 1.00 35.45 90 THR A N 1
ATOM 699 C CA . THR A 1 90 ? -7.212 29.677 4.262 1.00 34.92 90 THR A CA 1
ATOM 700 C C . THR A 1 90 ? -6.079 29.368 5.194 1.00 34.91 90 THR A C 1
ATOM 701 O O . THR A 1 90 ? -4.907 29.432 4.807 1.00 33.99 90 THR A O 1
ATOM 705 N N . LEU A 1 91 ? -6.399 29.082 6.452 1.00 35.59 91 LEU A N 1
ATOM 706 C CA . LEU A 1 91 ? -5.323 28.928 7.443 1.00 35.95 91 LEU A CA 1
ATOM 707 C C . LEU A 1 91 ? -4.768 27.542 7.361 1.00 35.32 91 LEU A C 1
ATOM 708 O O . LEU A 1 91 ? -3.597 27.335 7.572 1.00 35.05 91 LEU A O 1
ATOM 721 N N . ARG A 1 93 ? -4.819 25.659 4.419 1.00 37.85 93 ARG A N 1
ATOM 722 C CA . ARG A 1 93 ? -3.941 25.800 3.236 1.00 38.70 93 ARG A CA 1
ATOM 723 C C . ARG A 1 93 ? -2.576 26.286 3.626 1.00 39.40 93 ARG A C 1
ATOM 724 O O . ARG A 1 93 ? -1.554 25.697 3.282 1.00 38.83 93 ARG A O 1
ATOM 732 N N . GLU A 1 94 ? -2.553 27.375 4.369 1.00 40.45 94 GLU A N 1
ATOM 733 C CA . GLU A 1 94 ? -1.307 27.893 4.823 1.00 41.28 94 GLU A CA 1
ATOM 734 C C . GLU A 1 94 ? -0.542 26.814 5.541 1.00 42.55 94 GLU A C 1
ATOM 735 O O . GLU A 1 94 ? 0.674 26.734 5.406 1.00 42.46 94 GLU A O 1
ATOM 741 N N . TYR A 1 95 ? -1.259 25.986 6.303 1.00 44.46 95 TYR A N 1
ATOM 742 C CA . TYR A 1 95 ? -0.621 24.945 7.139 1.00 46.48 95 TYR A CA 1
ATOM 743 C C . TYR A 1 95 ? -0.069 23.826 6.266 1.00 47.02 95 TYR A C 1
ATOM 744 O O . TYR A 1 95 ? 1.022 23.329 6.519 1.00 46.80 95 TYR A O 1
ATOM 753 N N . ALA A 1 96 ? -0.834 23.442 5.244 1.00 48.37 96 ALA A N 1
ATOM 754 C CA . ALA A 1 96 ? -0.407 22.398 4.307 1.00 49.38 96 ALA A CA 1
ATOM 755 C C . ALA A 1 96 ? 0.945 22.692 3.713 1.00 50.09 96 ALA A C 1
ATOM 756 O O . ALA A 1 96 ? 1.763 21.799 3.617 1.00 50.74 96 ALA A O 1
ATOM 758 N N . CYS A 1 97 ? 1.202 23.947 3.375 1.00 51.76 97 CYS A N 1
ATOM 759 C CA . CYS A 1 97 ? 2.342 24.284 2.535 1.00 53.45 97 CYS A CA 1
ATOM 760 C C . CYS A 1 97 ? 3.300 25.342 3.077 1.00 53.71 97 CYS A C 1
ATOM 761 O O . CYS A 1 97 ? 3.141 26.534 2.813 1.00 54.40 97 CYS A O 1
ATOM 764 N N . LEU A 1 98 ? 4.345 24.877 3.757 1.00 53.98 98 LEU A N 1
ATOM 765 C CA . LEU A 1 98 ? 5.240 25.745 4.509 1.00 54.01 98 LEU A CA 1
ATOM 766 C C . LEU A 1 98 ? 6.636 25.784 3.917 1.00 54.00 98 LEU A C 1
ATOM 767 O O . LEU A 1 98 ? 6.981 24.945 3.107 1.00 53.96 98 LEU A O 1
ATOM 772 N N . SER A 1 99 ? 7.448 26.754 4.331 1.00 53.78 99 SER A N 1
ATOM 773 C CA . SER A 1 99 ? 8.802 26.856 3.795 1.00 53.69 99 SER A CA 1
ATOM 774 C C . SER A 1 99 ? 9.864 26.535 4.854 1.00 53.49 99 SER A C 1
ATOM 775 O O . SER A 1 99 ? 9.626 26.603 6.067 1.00 52.86 99 SER A O 1
ATOM 778 N N . ALA A 1 100 ? 11.031 26.145 4.351 1.00 53.43 100 ALA A N 1
ATOM 779 C CA . ALA A 1 100 ? 12.145 25.698 5.167 1.00 53.37 100 ALA A CA 1
ATOM 780 C C . ALA A 1 100 ? 12.899 26.879 5.750 1.00 53.44 100 ALA A C 1
ATOM 781 O O . ALA A 1 100 ? 12.770 28.018 5.272 1.00 53.56 100 ALA A O 1
ATOM 783 N N . PHE A 1 101 ? 13.692 26.588 6.774 1.00 52.99 101 PHE A N 1
ATOM 784 C CA . PHE A 1 101 ? 14.694 27.514 7.237 1.00 53.27 101 PHE A CA 1
ATOM 785 C C . PHE A 1 101 ? 15.855 27.427 6.215 1.00 53.76 101 PHE A C 1
ATOM 786 O O . PHE A 1 101 ? 16.495 26.377 6.066 1.00 54.12 101 PHE A O 1
ATOM 794 N N . PRO A 1 102 ? 16.095 28.521 5.477 1.00 53.76 102 PRO A N 1
ATOM 795 C CA . PRO A 1 102 ? 17.049 28.670 4.361 1.00 53.86 102 PRO A CA 1
ATOM 796 C C . PRO A 1 102 ? 18.407 27.966 4.541 1.00 53.56 102 PRO A C 1
ATOM 797 O O . PRO A 1 102 ? 19.021 27.492 3.582 1.00 52.64 102 PRO A O 1
ATOM 801 N N . GLU A 1 103 ? 18.856 27.947 5.783 1.00 53.58 103 GLU A N 1
ATOM 802 C CA . GLU A 1 103 ? 20.029 27.197 6.219 1.00 54.14 103 GLU A CA 1
ATOM 803 C C . GLU A 1 103 ? 19.922 25.662 6.061 1.00 53.77 103 GLU A C 1
ATOM 804 O O . GLU A 1 103 ? 20.935 24.976 5.925 1.00 53.95 103 GLU A O 1
ATOM 810 N N . ASN A 1 104 ? 18.710 25.122 6.110 1.00 52.97 104 ASN A N 1
ATOM 811 C CA . ASN A 1 104 ? 18.532 23.665 6.152 1.00 52.81 104 ASN A CA 1
ATOM 812 C C . ASN A 1 104 ? 19.134 22.886 4.950 1.00 52.70 104 ASN A C 1
ATOM 813 O O . ASN A 1 104 ? 19.997 21.990 5.115 1.00 51.86 104 ASN A O 1
ATOM 818 N N . VAL A 1 105 ? 18.674 23.241 3.749 1.00 52.67 105 VAL A N 1
ATOM 819 C CA . VAL A 1 105 ? 18.874 22.394 2.578 1.00 52.28 105 VAL A CA 1
ATOM 820 C C . VAL A 1 105 ? 20.361 22.121 2.251 1.00 52.38 105 VAL A C 1
ATOM 821 O O . VAL A 1 105 ? 20.678 21.033 1.750 1.00 52.51 105 VAL A O 1
ATOM 825 N N . PRO A 1 106 ? 21.276 23.093 2.528 1.00 52.02 106 PRO A N 1
ATOM 826 C CA . PRO A 1 106 ? 22.722 22.810 2.348 1.00 51.78 106 PRO A CA 1
ATOM 827 C C . PRO A 1 106 ? 23.306 21.884 3.400 1.00 51.84 106 PRO A C 1
ATOM 828 O O . PRO A 1 106 ? 24.116 20.986 3.068 1.00 51.11 106 PRO A O 1
ATOM 832 N N . VAL A 1 107 ? 22.919 22.156 4.665 1.00 52.07 107 VAL A N 1
ATOM 833 C CA . VAL A 1 107 ? 23.322 21.370 5.854 1.00 51.65 107 VAL A CA 1
ATOM 834 C C . VAL A 1 107 ? 22.904 19.918 5.660 1.00 51.73 107 VAL A C 1
ATOM 835 O O . VAL A 1 107 ? 23.657 19.018 5.993 1.00 51.46 107 VAL A O 1
ATOM 839 N N . LEU A 1 108 ? 21.709 19.696 5.120 1.00 51.99 108 LEU A N 1
ATOM 840 C CA . LEU A 1 108 ? 21.279 18.337 4.813 1.00 52.78 108 LEU A CA 1
ATOM 841 C C . LEU A 1 108 ? 22.288 17.717 3.830 1.00 53.86 108 LEU A C 1
ATOM 842 O O . LEU A 1 108 ? 22.668 16.547 3.957 1.00 53.61 108 LEU A O 1
ATOM 847 N N . ARG A 1 109 ? 22.786 18.524 2.899 1.00 55.19 109 ARG A N 1
ATOM 848 C CA . ARG A 1 109 ? 23.754 18.029 1.922 1.00 56.25 109 ARG A CA 1
ATOM 849 C C . ARG A 1 109 ? 25.113 17.707 2.530 1.00 56.41 109 ARG A C 1
ATOM 850 O O . ARG A 1 109 ? 25.626 16.627 2.274 1.00 56.77 109 ARG A O 1
ATOM 858 N N . GLN A 1 110 ? 25.676 18.578 3.373 1.00 56.58 110 GLN A N 1
ATOM 859 C CA . GLN A 1 110 ? 26.947 18.240 4.068 1.00 56.74 110 GLN A CA 1
ATOM 860 C C . GLN A 1 110 ? 26.876 16.944 4.933 1.00 56.65 110 GLN A C 1
ATOM 861 O O . GLN A 1 110 ? 27.898 16.401 5.339 1.00 55.72 110 GLN A O 1
ATOM 867 N N . LEU A 1 111 ? 25.652 16.480 5.212 1.00 57.01 111 LEU A N 1
ATOM 868 C CA . LEU A 1 111 ? 25.380 15.215 5.934 1.00 56.83 111 LEU A CA 1
ATOM 869 C C . LEU A 1 111 ? 25.165 14.049 4.958 1.00 56.98 111 LEU A C 1
ATOM 870 O O . LEU A 1 111 ? 25.732 12.980 5.153 1.00 56.54 111 LEU A O 1
ATOM 875 N N . ARG A 1 112 ? 24.318 14.254 3.942 1.00 57.39 112 ARG A N 1
ATOM 876 C CA . ARG A 1 112 ? 24.123 13.272 2.873 1.00 58.19 112 ARG A CA 1
ATOM 877 C C . ARG A 1 112 ? 25.472 12.916 2.279 1.00 58.92 112 ARG A C 1
ATOM 878 O O . ARG A 1 112 ? 25.763 11.742 2.019 1.00 58.65 112 ARG A O 1
ATOM 886 N N . GLU A 1 113 ? 26.299 13.952 2.087 1.00 59.69 113 GLU A N 1
ATOM 887 C CA . GLU A 1 113 ? 27.605 13.787 1.469 1.00 60.05 113 GLU A CA 1
ATOM 888 C C . GLU A 1 113 ? 28.575 13.078 2.421 1.00 59.36 113 GLU A C 1
ATOM 889 O O . GLU A 1 113 ? 29.387 12.270 1.959 1.00 59.82 113 GLU A O 1
ATOM 903 N N . GLY A 1 115 ? 27.868 10.607 4.109 1.00 52.15 115 GLY A N 1
ATOM 904 C CA . GLY A 1 115 ? 27.472 9.184 4.061 1.00 50.05 115 GLY A CA 1
ATOM 905 C C . GLY A 1 115 ? 26.330 8.800 4.992 1.00 48.06 115 GLY A C 1
ATOM 906 O O . GLY A 1 115 ? 26.272 7.651 5.486 1.00 46.67 115 GLY A O 1
ATOM 907 N N . LEU A 1 116 ? 25.431 9.772 5.220 1.00 45.60 116 LEU A N 1
ATOM 908 C CA . LEU A 1 116 ? 24.389 9.656 6.252 1.00 43.24 116 LEU A CA 1
ATOM 909 C C . LEU A 1 116 ? 23.001 9.589 5.642 1.00 41.32 116 LEU A C 1
ATOM 910 O O . LEU A 1 116 ? 22.569 10.511 4.950 1.00 41.25 116 LEU A O 1
ATOM 915 N N . PRO A 1 117 ? 22.316 8.453 5.853 1.00 39.53 117 PRO A N 1
ATOM 916 C CA . PRO A 1 117 ? 20.889 8.382 5.495 1.00 38.88 117 PRO A CA 1
ATOM 917 C C . PRO A 1 117 ? 20.064 9.359 6.367 1.00 37.04 117 PRO A C 1
ATOM 918 O O . PRO A 1 117 ? 20.439 9.644 7.496 1.00 35.71 117 PRO A O 1
ATOM 922 N N . LEU A 1 118 ? 18.981 9.884 5.808 1.00 35.52 118 LEU A N 1
ATOM 923 C CA . LEU A 1 118 ? 18.231 10.956 6.446 1.00 34.29 118 LEU A CA 1
ATOM 924 C C . LEU A 1 118 ? 16.788 10.574 6.442 1.00 33.70 118 LEU A C 1
ATOM 925 O O . LEU A 1 118 ? 16.305 10.020 5.450 1.00 33.75 118 LEU A O 1
ATOM 930 N N . GLY A 1 119 ? 16.114 10.841 7.561 1.00 32.63 119 GLY A N 1
ATOM 931 C CA . GLY A 1 119 ? 14.668 10.658 7.632 1.00 32.24 119 GLY A CA 1
ATOM 932 C C . GLY A 1 119 ? 13.930 11.761 8.370 1.00 31.14 119 GLY A C 1
ATOM 933 O O . GLY A 1 119 ? 14.542 12.556 9.122 1.00 30.37 119 GLY A O 1
ATOM 934 N N . ILE A 1 120 ? 12.619 11.792 8.138 1.00 30.58 120 ILE A N 1
ATOM 935 C CA . ILE A 1 120 ? 11.663 12.568 8.931 1.00 31.18 120 ILE A CA 1
ATOM 936 C C . ILE A 1 120 ? 10.788 11.635 9.779 1.00 31.26 120 ILE A C 1
ATOM 937 O O . ILE A 1 120 ? 10.276 10.612 9.270 1.00 31.90 120 ILE A O 1
ATOM 942 N N . LEU A 1 121 ? 10.615 11.984 11.054 1.00 30.76 121 LEU A N 1
ATOM 943 C CA . LEU A 1 121 ? 9.608 11.353 11.933 1.00 30.27 121 LEU A CA 1
ATOM 944 C C . LEU A 1 121 ? 8.705 12.426 12.536 1.00 30.41 121 LEU A C 1
ATOM 945 O O . LEU A 1 121 ? 9.182 13.274 13.290 1.00 30.42 121 LEU A O 1
ATOM 950 N N . SER A 1 122 ? 7.416 12.384 12.172 1.00 30.48 122 SER A N 1
ATOM 951 C CA . SER A 1 122 ? 6.501 13.480 12.383 1.00 31.08 122 SER A CA 1
ATOM 952 C C . SER A 1 122 ? 5.144 13.056 12.918 1.00 31.25 122 SER A C 1
ATOM 953 O O . SER A 1 122 ? 4.606 12.010 12.557 1.00 30.44 122 SER A O 1
ATOM 956 N N . ASN A 1 123 ? 4.582 13.897 13.777 1.00 32.10 123 ASN A N 1
ATOM 957 C CA . ASN A 1 123 ? 3.226 13.698 14.281 1.00 32.37 123 ASN A CA 1
ATOM 958 C C . ASN A 1 123 ? 2.305 13.830 13.055 1.00 33.39 123 ASN A C 1
ATOM 959 O O . ASN A 1 123 ? 1.179 13.298 13.002 1.00 32.07 123 ASN A O 1
ATOM 964 N N . GLY A 1 124 ? 2.823 14.520 12.041 1.00 35.18 124 GLY A N 1
ATOM 965 C CA . GLY A 1 124 ? 2.093 14.732 10.804 1.00 36.60 124 GLY A CA 1
ATOM 966 C C . GLY A 1 124 ? 1.586 13.462 10.177 1.00 38.21 124 GLY A C 1
ATOM 967 O O . GLY A 1 124 ? 2.348 12.533 9.947 1.00 38.84 124 GLY A O 1
ATOM 968 N N . ASN A 1 125 ? 0.285 13.389 9.923 1.00 39.87 125 ASN A N 1
ATOM 969 C CA . ASN A 1 125 ? -0.247 12.329 9.048 1.00 41.00 125 ASN A CA 1
ATOM 970 C C . ASN A 1 125 ? 0.477 12.402 7.671 1.00 43.44 125 ASN A C 1
ATOM 971 O O . ASN A 1 125 ? 0.984 13.469 7.298 1.00 44.00 125 ASN A O 1
ATOM 976 N N . PRO A 1 126 ? 0.603 11.261 6.961 1.00 45.79 126 PRO A N 1
ATOM 977 C CA . PRO A 1 126 ? 1.500 11.312 5.800 1.00 47.67 126 PRO A CA 1
ATOM 978 C C . PRO A 1 126 ? 0.927 12.206 4.692 1.00 49.21 126 PRO A C 1
ATOM 979 O O . PRO A 1 126 ? 1.657 13.030 4.176 1.00 50.14 126 PRO A O 1
ATOM 983 N N . GLN A 1 127 ? -0.363 12.075 4.364 1.00 50.93 127 GLN A N 1
ATOM 984 C CA . GLN A 1 127 ? -0.991 12.989 3.391 1.00 52.07 127 GLN A CA 1
ATOM 985 C C . GLN A 1 127 ? -0.535 14.453 3.539 1.00 52.55 127 GLN A C 1
ATOM 986 O O . GLN A 1 127 ? -0.240 15.109 2.524 1.00 52.65 127 GLN A O 1
ATOM 1000 N N . LEU A 1 129 ? 2.192 15.425 5.332 1.00 55.68 129 LEU A N 1
ATOM 1001 C CA . LEU A 1 129 ? 3.636 15.407 5.477 1.00 56.90 129 LEU A CA 1
ATOM 1002 C C . LEU A 1 129 ? 4.354 15.426 4.124 1.00 57.68 129 LEU A C 1
ATOM 1003 O O . LEU A 1 129 ? 5.487 15.897 4.025 1.00 57.24 129 LEU A O 1
ATOM 1008 N N . GLU A 1 130 ? 3.668 14.912 3.106 1.00 59.11 130 GLU A N 1
ATOM 1009 C CA . GLU A 1 130 ? 4.256 14.588 1.802 1.00 60.61 130 GLU A CA 1
ATOM 1010 C C . GLU A 1 130 ? 4.361 15.812 0.882 1.00 61.24 130 GLU A C 1
ATOM 1011 O O . GLU A 1 130 ? 5.419 16.082 0.279 1.00 60.70 130 GLU A O 1
ATOM 1017 N N . ILE A 1 131 ? 3.230 16.515 0.760 1.00 62.38 131 ILE A N 1
ATOM 1018 C CA . ILE A 1 131 ? 3.174 17.830 0.097 1.00 63.12 131 ILE A CA 1
ATOM 1019 C C . ILE A 1 131 ? 3.994 18.828 0.882 1.00 62.90 131 ILE A C 1
ATOM 1020 O O . ILE A 1 131 ? 4.843 19.521 0.300 1.00 63.28 131 ILE A O 1
ATOM 1025 N N . ALA A 1 132 ? 3.754 18.882 2.197 1.00 62.02 132 ALA A N 1
ATOM 1026 C CA . ALA A 1 132 ? 4.553 19.733 3.070 1.00 61.26 132 ALA A CA 1
ATOM 1027 C C . ALA A 1 132 ? 6.016 19.649 2.650 1.00 60.29 132 ALA A C 1
ATOM 1028 O O . ALA A 1 132 ? 6.673 20.657 2.538 1.00 60.24 132 ALA A O 1
ATOM 1030 N N . VAL A 1 133 ? 6.503 18.449 2.354 1.00 59.81 133 VAL A N 1
ATOM 1031 C CA . VAL A 1 133 ? 7.905 18.256 1.948 1.00 59.49 133 VAL A CA 1
ATOM 1032 C C . VAL A 1 133 ? 8.247 18.877 0.583 1.00 59.29 133 VAL A C 1
ATOM 1033 O O . VAL A 1 133 ? 9.358 19.398 0.379 1.00 58.43 133 VAL A O 1
ATOM 1037 N N . LYS A 1 134 ? 7.288 18.765 -0.342 1.00 59.21 134 LYS A N 1
ATOM 1038 C CA . LYS A 1 134 ? 7.398 19.312 -1.688 1.00 59.44 134 LYS A CA 1
ATOM 1039 C C . LYS A 1 134 ? 7.375 20.862 -1.734 1.00 59.42 134 LYS A C 1
ATOM 1040 O O . LYS A 1 134 ? 7.920 21.484 -2.654 1.00 59.04 134 LYS A O 1
ATOM 1046 N N . SER A 1 135 ? 6.756 21.481 -0.736 1.00 59.24 135 SER A N 1
ATOM 1047 C CA . SER A 1 135 ? 6.985 22.899 -0.456 1.00 58.95 135 SER A CA 1
ATOM 1048 C C . SER A 1 135 ? 8.326 23.064 0.260 1.00 58.97 135 SER A C 1
ATOM 1049 O O . SER A 1 135 ? 8.381 22.964 1.474 1.00 59.53 135 SER A O 1
ATOM 1052 N N . ALA A 1 136 ? 9.415 23.303 -0.461 1.00 58.75 136 ALA A N 1
ATOM 1053 C CA . ALA A 1 136 ? 10.715 23.460 0.210 1.00 58.57 136 ALA A CA 1
ATOM 1054 C C . ALA A 1 136 ? 11.896 22.811 -0.500 1.00 58.53 136 ALA A C 1
ATOM 1055 O O . ALA A 1 136 ? 13.035 23.041 -0.096 1.00 58.89 136 ALA A O 1
ATOM 1057 N N . GLY A 1 137 ? 11.646 21.988 -1.515 1.00 58.26 137 GLY A N 1
ATOM 1058 C CA . GLY A 1 137 ? 12.731 21.461 -2.348 1.00 58.42 137 GLY A CA 1
ATOM 1059 C C . GLY A 1 137 ? 13.599 20.396 -1.698 1.00 58.50 137 GLY A C 1
ATOM 1060 O O . GLY A 1 137 ? 14.779 20.241 -2.049 1.00 58.47 137 GLY A O 1
ATOM 1069 N N . SER A 1 139 ? 12.651 17.079 -1.551 1.00 57.56 139 SER A N 1
ATOM 1070 C CA . SER A 1 139 ? 12.377 15.783 -2.199 1.00 56.36 139 SER A CA 1
ATOM 1071 C C . SER A 1 139 ? 13.731 15.133 -2.620 1.00 55.02 139 SER A C 1
ATOM 1072 O O . SER A 1 139 ? 14.625 15.821 -3.123 1.00 54.38 139 SER A O 1
ATOM 1075 N N . GLY A 1 140 ? 13.897 13.838 -2.330 1.00 53.12 140 GLY A N 1
ATOM 1076 C CA . GLY A 1 140 ? 15.147 13.114 -2.623 1.00 51.84 140 GLY A CA 1
ATOM 1077 C C . GLY A 1 140 ? 16.166 12.971 -1.489 1.00 50.86 140 GLY A C 1
ATOM 1078 O O . GLY A 1 140 ? 16.974 12.016 -1.469 1.00 50.18 140 GLY A O 1
ATOM 1079 N N . LEU A 1 141 ? 16.133 13.906 -0.532 1.00 49.63 141 LEU A N 1
ATOM 1080 C CA . LEU A 1 141 ? 17.128 13.951 0.558 1.00 48.01 141 LEU A CA 1
ATOM 1081 C C . LEU A 1 141 ? 16.823 12.925 1.632 1.00 45.99 141 LEU A C 1
ATOM 1082 O O . LEU A 1 141 ? 17.735 12.402 2.266 1.00 45.27 141 LEU A O 1
ATOM 1087 N N . PHE A 1 142 ? 15.541 12.629 1.817 1.00 44.69 142 PHE A N 1
ATOM 1088 C CA . PHE A 1 142 ? 15.116 11.618 2.796 1.00 43.56 142 PHE A CA 1
ATOM 1089 C C . PHE A 1 142 ? 14.834 10.231 2.191 1.00 42.56 142 PHE A C 1
ATOM 1090 O O . PHE A 1 142 ? 13.949 10.032 1.346 1.00 41.96 142 PHE A O 1
ATOM 1098 N N . ASP A 1 143 ? 15.592 9.269 2.689 1.00 41.98 143 ASP A N 1
ATOM 1099 C CA . ASP A 1 143 ? 15.268 7.860 2.531 1.00 41.23 143 ASP A CA 1
ATOM 1100 C C . ASP A 1 143 ? 13.863 7.515 3.083 1.00 39.98 143 ASP A C 1
ATOM 1101 O O . ASP A 1 143 ? 13.043 6.932 2.365 1.00 40.19 143 ASP A O 1
ATOM 1106 N N . HIS A 1 144 ? 13.570 7.899 4.333 1.00 38.04 144 HIS A N 1
ATOM 1107 C CA . HIS A 1 144 ? 12.268 7.569 4.950 1.00 35.93 144 HIS A CA 1
ATOM 1108 C C . HIS A 1 144 ? 11.560 8.816 5.460 1.00 33.28 144 HIS A C 1
ATOM 1109 O O . HIS A 1 144 ? 12.164 9.668 6.068 1.00 32.81 144 HIS A O 1
ATOM 1116 N N . VAL A 1 145 ? 10.275 8.919 5.163 1.00 30.96 145 VAL A N 1
ATOM 1117 C CA . VAL A 1 145 ? 9.432 10.004 5.621 1.00 29.02 145 VAL A CA 1
ATOM 1118 C C . VAL A 1 145 ? 8.323 9.287 6.420 1.00 27.90 145 VAL A C 1
ATOM 1119 O O . VAL A 1 145 ? 7.418 8.647 5.840 1.00 28.32 145 VAL A O 1
ATOM 1123 N N . LEU A 1 146 ? 8.447 9.353 7.749 1.00 25.55 146 LEU A N 1
ATOM 1124 C CA . LEU A 1 146 ? 7.651 8.538 8.668 1.00 24.24 146 LEU A CA 1
ATOM 1125 C C . LEU A 1 146 ? 6.608 9.372 9.460 1.00 23.51 146 LEU A C 1
ATOM 1126 O O . LEU A 1 146 ? 6.841 10.502 9.860 1.00 23.45 146 LEU A O 1
ATOM 1131 N N . SER A 1 147 ? 5.437 8.787 9.636 1.00 23.20 147 SER A N 1
ATOM 1132 C CA . SER A 1 147 ? 4.329 9.396 10.339 1.00 22.27 147 SER A CA 1
ATOM 1133 C C . SER A 1 147 ? 3.879 8.484 11.447 1.00 20.84 147 SER A C 1
ATOM 1134 O O . SER A 1 147 ? 3.760 7.279 11.254 1.00 21.38 147 SER A O 1
ATOM 1137 N N . VAL A 1 148 ? 3.567 9.070 12.585 1.00 19.08 148 VAL A N 1
ATOM 1138 C CA . VAL A 1 148 ? 2.987 8.336 13.697 1.00 18.28 148 VAL A CA 1
ATOM 1139 C C . VAL A 1 148 ? 1.634 7.760 13.353 1.00 17.38 148 VAL A C 1
ATOM 1140 O O . VAL A 1 148 ? 1.040 7.045 14.127 1.00 15.68 148 VAL A O 1
ATOM 1144 N N . ASP A 1 149 ? 1.115 8.083 12.184 1.00 18.84 149 ASP A N 1
ATOM 1145 C CA . ASP A 1 149 ? -0.134 7.501 11.758 1.00 20.32 149 ASP A CA 1
ATOM 1146 C C . ASP A 1 149 ? -0.095 5.953 11.601 1.00 20.46 149 ASP A C 1
ATOM 1147 O O . ASP A 1 149 ? -1.119 5.286 11.660 1.00 21.31 149 ASP A O 1
ATOM 1152 N N . ALA A 1 150 ? 1.084 5.413 11.359 1.00 20.75 150 ALA A N 1
ATOM 1153 C CA . ALA A 1 150 ? 1.315 3.964 11.219 1.00 20.93 150 ALA A CA 1
ATOM 1154 C C . ALA A 1 150 ? 0.985 3.255 12.522 1.00 21.61 150 ALA A C 1
ATOM 1155 O O . ALA A 1 150 ? 0.545 2.098 12.505 1.00 22.81 150 ALA A O 1
ATOM 1157 N N . VAL A 1 151 ? 1.186 3.948 13.661 1.00 20.26 151 VAL A N 1
ATOM 1158 C CA . VAL A 1 151 ? 0.947 3.334 14.925 1.00 19.16 151 VAL A CA 1
ATOM 1159 C C . VAL A 1 151 ? -0.248 3.942 15.666 1.00 19.72 151 VAL A C 1
ATOM 1160 O O . VAL A 1 151 ? -0.600 3.458 16.717 1.00 19.51 151 VAL A O 1
ATOM 1164 N N . ARG A 1 152 ? -0.872 5.007 15.145 1.00 19.88 152 ARG A N 1
ATOM 1165 C CA . ARG A 1 152 ? -2.053 5.569 15.762 1.00 18.86 152 ARG A CA 1
ATOM 1166 C C . ARG A 1 152 ? -1.773 6.105 17.163 1.00 18.10 152 ARG A C 1
ATOM 1167 O O . ARG A 1 152 ? -2.650 6.154 17.990 1.00 16.88 152 ARG A O 1
ATOM 1175 N N . LEU A 1 153 ? -0.555 6.568 17.382 1.00 17.10 153 LEU A N 1
ATOM 1176 C CA . LEU A 1 153 ? -0.149 7.091 18.694 1.00 17.47 153 LEU A CA 1
ATOM 1177 C C . LEU A 1 153 ? 0.872 8.216 18.504 1.00 17.44 153 LEU A C 1
ATOM 1178 O O . LEU A 1 153 ? 1.846 8.077 17.688 1.00 19.33 153 LEU A O 1
ATOM 1183 N N . TYR A 1 154 ? 0.684 9.304 19.234 1.00 16.22 154 TYR A N 1
ATOM 1184 C CA . TYR A 1 154 ? 1.554 10.472 19.093 1.00 15.69 154 TYR A CA 1
ATOM 1185 C C . T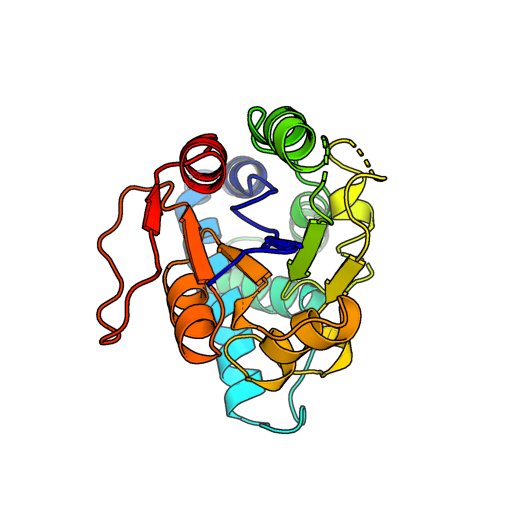YR A 1 154 ? 2.737 10.372 20.025 1.00 15.95 154 TYR A C 1
ATOM 1186 O O . TYR A 1 154 ? 2.676 9.731 21.067 1.00 15.35 154 TYR A O 1
ATOM 1195 N N . LYS A 1 155 ? 3.831 11.019 19.667 1.00 16.70 155 LYS A N 1
ATOM 1196 C CA . LYS A 1 155 ? 4.901 11.272 20.621 1.00 16.89 155 LYS A CA 1
ATOM 1197 C C . LYS A 1 155 ? 4.276 11.881 21.839 1.00 16.32 155 LYS A C 1
ATOM 1198 O O . LYS A 1 155 ? 3.357 12.707 21.701 1.00 17.95 155 LYS A O 1
ATOM 1204 N N . THR A 1 156 ? 4.773 11.555 23.029 1.00 15.68 156 THR A N 1
ATOM 1205 C CA . THR A 1 156 ? 6.034 10.815 23.255 1.00 15.27 156 THR A CA 1
ATOM 1206 C C . THR A 1 156 ? 5.921 9.281 23.358 1.00 15.84 156 THR A C 1
ATOM 1207 O O . THR A 1 156 ? 6.796 8.642 23.930 1.00 16.45 156 THR A O 1
ATOM 1211 N N . ALA A 1 157 ? 4.837 8.708 22.834 1.00 14.50 157 ALA A N 1
ATOM 1212 C CA . ALA A 1 157 ? 4.554 7.295 22.915 1.00 14.39 157 ALA A CA 1
ATOM 1213 C C . ALA A 1 157 ? 5.686 6.442 22.346 1.00 14.79 157 ALA A C 1
ATOM 1214 O O . ALA A 1 157 ? 6.151 6.747 21.255 1.00 15.34 157 ALA A O 1
ATOM 1216 N N . PRO A 1 158 ? 6.134 5.379 23.069 1.00 15.17 158 PRO A N 1
ATOM 1217 C CA . PRO A 1 158 ? 7.248 4.544 22.546 1.00 15.54 158 PRO A CA 1
ATOM 1218 C C . PRO A 1 158 ? 7.037 4.052 21.099 1.00 16.11 158 PRO A C 1
ATOM 1219 O O . PRO A 1 158 ? 7.985 3.984 20.335 1.00 12.57 158 PRO A O 1
ATOM 1223 N N . ALA A 1 159 ? 5.783 3.740 20.754 1.00 17.95 159 ALA A N 1
ATOM 1224 C CA . ALA A 1 159 ? 5.477 3.139 19.455 1.00 18.53 159 ALA A CA 1
ATOM 1225 C C . ALA A 1 159 ? 5.793 4.153 18.348 1.00 18.56 159 ALA A C 1
ATOM 1226 O O . ALA A 1 159 ? 6.086 3.741 17.222 1.00 18.04 159 ALA A O 1
ATOM 1228 N N . ALA A 1 160 ? 5.680 5.451 18.660 1.00 18.78 160 ALA A N 1
ATOM 1229 C CA . ALA A 1 160 ? 6.008 6.531 17.692 1.00 18.97 160 ALA A CA 1
ATOM 1230 C C . ALA A 1 160 ? 7.501 6.624 17.501 1.00 19.27 160 ALA A C 1
ATOM 1231 O O . ALA A 1 160 ? 7.966 6.634 16.381 1.00 19.44 160 ALA A O 1
ATOM 1233 N N . TYR A 1 161 ? 8.255 6.689 18.593 1.00 20.02 161 TYR A N 1
ATOM 1234 C CA . TYR A 1 161 ? 9.722 6.731 18.507 1.00 20.55 161 TYR A CA 1
ATOM 1235 C C . TYR A 1 161 ? 10.248 5.455 17.808 1.00 20.82 161 TYR A C 1
ATOM 1236 O O . TYR A 1 161 ? 11.113 5.523 16.907 1.00 20.90 161 TYR A O 1
ATOM 1245 N N . ALA A 1 162 ? 9.644 4.314 18.135 1.00 19.75 162 ALA A N 1
ATOM 1246 C CA . ALA A 1 162 ? 10.106 3.062 17.593 1.00 19.81 162 ALA A CA 1
ATOM 1247 C C . ALA A 1 162 ? 10.062 2.994 16.088 1.00 19.98 162 ALA A C 1
ATOM 1248 O O . ALA A 1 162 ? 10.746 2.153 15.534 1.00 21.10 162 ALA A O 1
ATOM 1250 N N . LEU A 1 163 ? 9.279 3.834 15.431 1.00 20.44 163 LEU A N 1
ATOM 1251 C CA . LEU A 1 163 ? 9.210 3.776 13.979 1.00 22.31 163 LEU A CA 1
ATOM 1252 C C . LEU A 1 163 ? 10.600 3.961 13.316 1.00 22.81 163 LEU A C 1
ATOM 1253 O O . LEU A 1 163 ? 10.857 3.381 12.267 1.00 23.49 163 LEU A O 1
ATOM 1258 N N . ALA A 1 164 ? 11.488 4.745 13.915 1.00 23.83 164 ALA A N 1
ATOM 1259 C CA . ALA A 1 164 ? 12.706 5.131 13.188 1.00 24.26 164 ALA A CA 1
ATOM 1260 C C . ALA A 1 164 ? 13.761 4.037 13.234 1.00 24.42 164 ALA A C 1
ATOM 1261 O O . ALA A 1 164 ? 14.273 3.668 12.192 1.00 24.27 164 ALA A O 1
ATOM 1263 N N . PRO A 1 165 ? 14.036 3.455 14.409 1.00 24.96 165 PRO A N 1
ATOM 1264 C CA . PRO A 1 165 ? 14.875 2.262 14.340 1.00 26.01 165 PRO A CA 1
ATOM 1265 C C . PRO A 1 165 ? 14.371 1.231 13.323 1.00 27.94 165 PRO A C 1
ATOM 1266 O O . PRO A 1 165 ? 15.189 0.715 12.553 1.00 27.96 165 PRO A O 1
ATOM 1270 N N . ARG A 1 166 ? 13.051 1.000 13.250 1.00 29.11 166 ARG A N 1
ATOM 1271 C CA . ARG A 1 166 ? 12.511 -0.018 12.339 1.00 29.96 166 ARG A CA 1
ATOM 1272 C C . ARG A 1 166 ? 12.794 0.263 10.936 1.00 30.42 166 ARG A C 1
ATOM 1273 O O . ARG A 1 166 ? 13.256 -0.614 10.244 1.00 31.22 166 ARG A O 1
ATOM 1281 N N . ALA A 1 167 ? 12.442 1.465 10.484 1.00 31.18 167 ALA A N 1
ATOM 1282 C CA . ALA A 1 167 ? 12.656 1.856 9.079 1.00 31.42 167 ALA A CA 1
ATOM 1283 C C . ALA A 1 167 ? 14.155 1.846 8.650 1.00 32.26 167 ALA A C 1
ATOM 1284 O O . ALA A 1 167 ? 14.459 1.491 7.521 1.00 30.94 167 ALA A O 1
ATOM 1286 N N . PHE A 1 168 ? 15.055 2.219 9.564 1.00 33.99 168 PHE A N 1
ATOM 1287 C CA . PHE A 1 168 ? 16.482 2.370 9.241 1.00 36.25 168 PHE A CA 1
ATOM 1288 C C . PHE A 1 168 ? 17.319 1.100 9.427 1.00 37.42 168 PHE A C 1
ATOM 1289 O O . PHE A 1 168 ? 18.460 1.068 8.982 1.00 38.19 168 PHE A O 1
ATOM 1297 N N . GLY A 1 169 ? 16.748 0.091 10.090 1.00 37.98 169 GLY A N 1
ATOM 1298 C CA . GLY A 1 169 ? 17.404 -1.162 10.340 1.00 38.39 169 GLY A CA 1
ATOM 1299 C C . GLY A 1 169 ? 18.542 -1.026 11.321 1.00 39.43 169 GLY A C 1
ATOM 1300 O O . GLY A 1 169 ? 19.406 -1.896 11.357 1.00 40.00 169 GLY A O 1
ATOM 1301 N N . VAL A 1 170 ? 18.538 0.046 12.129 1.00 39.71 170 VAL A N 1
ATOM 1302 C CA . VAL A 1 170 ? 19.557 0.283 13.167 1.00 39.52 170 VAL A CA 1
ATOM 1303 C C . VAL A 1 170 ? 18.926 0.549 14.550 1.00 39.03 170 VAL A C 1
ATOM 1304 O O . VAL A 1 170 ? 17.795 1.014 14.629 1.00 38.53 170 VAL A O 1
ATOM 1308 N N . PRO A 1 171 ? 19.654 0.221 15.640 1.00 38.19 171 PRO A N 1
ATOM 1309 C CA . PRO A 1 171 ? 19.216 0.536 16.986 1.00 37.53 171 PRO A CA 1
ATOM 1310 C C . PRO A 1 171 ? 19.082 2.024 17.127 1.00 36.53 171 PRO A C 1
ATOM 1311 O O . PRO A 1 171 ? 19.768 2.749 16.424 1.00 37.35 171 PRO A O 1
ATOM 1315 N N . ALA A 1 172 ? 18.225 2.455 18.045 1.00 35.84 172 ALA A N 1
ATOM 1316 C CA . ALA A 1 172 ? 18.087 3.864 18.471 1.00 34.69 172 ALA A CA 1
ATOM 1317 C C . ALA A 1 172 ? 19.446 4.551 18.758 1.00 33.87 172 ALA A C 1
ATOM 1318 O O . ALA A 1 172 ? 19.676 5.700 18.346 1.00 32.38 172 ALA A O 1
ATOM 1320 N N . ALA A 1 173 ? 20.334 3.847 19.457 1.00 34.05 173 ALA A N 1
ATOM 1321 C CA . ALA A 1 173 ? 21.631 4.443 19.857 1.00 34.22 173 ALA A CA 1
ATOM 1322 C C . ALA A 1 173 ? 22.449 4.942 18.676 1.00 33.69 173 ALA A C 1
ATOM 1323 O O . ALA A 1 173 ? 23.270 5.859 18.826 1.00 34.24 173 ALA A O 1
ATOM 1325 N N . GLN A 1 174 ? 22.195 4.386 17.503 1.00 32.47 174 GLN A N 1
ATOM 1326 C CA . GLN A 1 174 ? 22.959 4.752 16.317 1.00 32.71 174 GLN A CA 1
ATOM 1327 C C . GLN A 1 174 ? 22.230 5.727 15.388 1.00 31.27 174 GLN A C 1
ATOM 1328 O O . GLN A 1 174 ? 22.694 5.980 14.281 1.00 30.49 174 GLN A O 1
ATOM 1334 N N . ILE A 1 175 ? 21.075 6.233 15.807 1.00 29.60 175 ILE A N 1
ATOM 1335 C CA . ILE A 1 175 ? 20.365 7.264 15.046 1.00 28.52 175 ILE A CA 1
ATOM 1336 C C . ILE A 1 175 ? 20.530 8.559 15.819 1.00 27.14 175 ILE A C 1
ATOM 1337 O O . ILE A 1 175 ? 20.434 8.571 17.042 1.00 26.38 175 ILE A O 1
ATOM 1342 N N . LEU A 1 176 ? 20.865 9.636 15.110 1.00 26.83 176 LEU A N 1
ATOM 1343 C CA . LEU A 1 176 ? 20.811 10.969 15.704 1.00 25.68 176 LEU A CA 1
ATOM 1344 C C . LEU A 1 176 ? 19.406 11.530 15.485 1.00 24.24 176 LEU A C 1
ATOM 1345 O O . LEU A 1 176 ? 18.927 11.682 14.346 1.00 22.76 176 LEU A O 1
ATOM 1350 N N . PHE A 1 177 ? 18.763 11.844 16.603 1.00 22.80 177 PHE A N 1
ATOM 1351 C CA . PHE A 1 177 ? 17.408 12.350 16.591 1.00 21.99 177 PHE A CA 1
ATOM 1352 C C . PHE A 1 177 ? 17.448 13.854 16.806 1.00 21.97 177 PHE A C 1
ATOM 1353 O O . PHE A 1 177 ? 17.948 14.338 17.821 1.00 22.70 177 PHE A O 1
ATOM 1361 N N . VAL A 1 178 ? 16.882 14.583 15.858 1.00 22.05 178 VAL A N 1
ATOM 1362 C CA . VAL A 1 178 ? 16.884 16.039 15.861 1.00 21.28 178 VAL A CA 1
ATOM 1363 C C . VAL A 1 178 ? 15.475 16.600 15.956 1.00 20.29 178 VAL A C 1
ATOM 1364 O O . VAL A 1 178 ? 14.604 16.254 15.159 1.00 20.35 178 VAL A O 1
ATOM 1368 N N . SER A 1 179 ? 15.256 17.440 16.966 1.00 20.16 179 SER A N 1
ATOM 1369 C CA . SER A 1 179 ? 13.959 18.159 17.158 1.00 18.73 179 SER A CA 1
ATOM 1370 C C . SER A 1 179 ? 14.141 19.588 17.632 1.00 18.74 179 SER A C 1
ATOM 1371 O O . SER A 1 179 ? 15.103 19.891 18.297 1.00 17.08 179 SER A O 1
ATOM 1374 N N . SER A 1 180 ? 13.205 20.453 17.273 1.00 19.86 180 SER A N 1
ATOM 1375 C CA . SER A 1 180 ? 13.105 21.768 17.891 1.00 21.51 180 SER A CA 1
ATOM 1376 C C . SER A 1 180 ? 12.400 21.820 19.225 1.00 21.70 180 SER A C 1
ATOM 1377 O O . SER A 1 180 ? 12.470 22.819 19.941 1.00 21.85 180 SER A O 1
ATOM 1380 N N . ASN A 1 181 ? 11.675 20.777 19.549 1.00 22.24 181 ASN A N 1
ATOM 1381 C CA . ASN A 1 181 ? 10.810 20.841 20.694 1.00 21.78 181 ASN A CA 1
ATOM 1382 C C . ASN A 1 181 ? 11.580 20.159 21.807 1.00 21.80 181 ASN A C 1
ATOM 1383 O O . ASN A 1 181 ? 11.984 18.990 21.698 1.00 21.57 181 ASN A O 1
ATOM 1388 N N . GLY A 1 182 ? 11.855 20.916 22.853 1.00 20.45 182 GLY A N 1
ATOM 1389 C CA . GLY A 1 182 ? 12.573 20.376 24.006 1.00 20.80 182 GLY A CA 1
ATOM 1390 C C . GLY A 1 182 ? 11.961 19.102 24.544 1.00 20.80 182 GLY A C 1
ATOM 1391 O O . GLY A 1 182 ? 12.686 18.162 24.866 1.00 21.23 182 GLY A O 1
ATOM 1392 N N . TRP A 1 183 ? 10.633 19.044 24.618 1.00 20.58 183 TRP A N 1
ATOM 1393 C CA . TRP A 1 183 ? 9.980 17.853 25.167 1.00 20.24 183 TRP A CA 1
ATOM 1394 C C . TRP A 1 183 ? 10.323 16.627 24.311 1.00 21.03 183 TRP A C 1
ATOM 1395 O O . TRP A 1 183 ? 10.517 15.527 24.814 1.00 22.54 183 TRP A O 1
ATOM 1406 N N . ASP A 1 184 ? 10.404 16.824 23.008 1.00 21.53 184 ASP A N 1
ATOM 1407 C CA . ASP A 1 184 ? 10.649 15.745 22.076 1.00 21.45 184 ASP A CA 1
ATOM 1408 C C . ASP A 1 184 ? 12.118 15.320 22.123 1.00 22.01 184 ASP A C 1
ATOM 1409 O O . ASP A 1 184 ? 12.403 14.119 22.125 1.00 23.06 184 ASP A O 1
ATOM 1414 N N . ALA A 1 185 ? 13.057 16.263 22.230 1.00 21.79 185 ALA A N 1
ATOM 1415 C CA . ALA A 1 185 ? 14.503 15.859 22.382 1.00 21.64 185 ALA A CA 1
ATOM 1416 C C . ALA A 1 185 ? 14.622 14.985 23.600 1.00 21.93 185 ALA A C 1
ATOM 1417 O O . ALA A 1 185 ? 15.326 13.961 23.595 1.00 23.20 185 ALA A O 1
ATOM 1419 N N . CYS A 1 186 ? 13.917 15.377 24.646 1.00 21.96 186 CYS A N 1
ATOM 1420 C CA . CYS A 1 186 ? 13.958 14.672 25.932 1.00 22.41 186 CYS A CA 1
ATOM 1421 C C . CYS A 1 186 ? 13.293 13.293 25.862 1.00 22.44 186 CYS A C 1
ATOM 1422 O O . CYS A 1 186 ? 13.789 12.314 26.424 1.00 21.49 186 CYS A O 1
ATOM 1425 N N . GLY A 1 187 ? 12.145 13.233 25.191 1.00 22.91 187 GLY A N 1
ATOM 1426 C CA . GLY A 1 187 ? 11.449 11.958 25.015 1.00 23.59 187 GLY A CA 1
ATOM 1427 C C . GLY A 1 187 ? 12.307 11.002 24.189 1.00 24.45 187 GLY A C 1
ATOM 1428 O O . GLY A 1 187 ? 12.348 9.785 24.472 1.00 25.38 187 GLY A O 1
ATOM 1429 N N . ALA A 1 188 ? 12.983 11.538 23.161 1.00 23.72 188 ALA A N 1
ATOM 1430 C CA . ALA A 1 188 ? 13.839 10.714 22.310 1.00 23.28 188 ALA A CA 1
ATOM 1431 C C . ALA A 1 188 ? 15.039 10.194 23.053 1.00 23.07 188 ALA A C 1
ATOM 1432 O O . ALA A 1 188 ? 15.456 9.068 22.830 1.00 23.54 188 ALA A O 1
ATOM 1434 N N . THR A 1 189 ? 15.578 10.986 23.961 1.00 22.63 189 THR A N 1
ATOM 1435 C CA . THR A 1 189 ? 16.701 10.561 24.751 1.00 22.59 189 THR A CA 1
ATOM 1436 C C . THR A 1 189 ? 16.321 9.412 25.666 1.00 23.23 189 THR A C 1
ATOM 1437 O O . THR A 1 189 ? 17.128 8.500 25.908 1.00 23.96 189 THR A O 1
ATOM 1441 N N . TRP A 1 190 ? 15.104 9.455 26.214 1.00 23.81 190 TRP A N 1
ATOM 1442 C CA . TRP A 1 190 ? 14.554 8.354 27.027 1.00 22.64 190 TRP A CA 1
ATOM 1443 C C . TRP A 1 190 ? 14.458 7.096 26.162 1.00 22.89 190 TRP A C 1
ATOM 1444 O O . TRP A 1 190 ? 14.740 6.024 26.585 1.00 23.58 190 TRP A O 1
ATOM 1455 N N . HIS A 1 191 ? 14.032 7.220 24.939 1.00 24.55 191 HIS A N 1
ATOM 1456 C CA . HIS A 1 191 ? 13.904 6.024 24.109 1.00 25.90 191 HIS A CA 1
ATOM 1457 C C . HIS A 1 191 ? 15.261 5.387 23.767 1.00 26.52 191 HIS A C 1
ATOM 1458 O O . HIS A 1 191 ? 15.334 4.216 23.442 1.00 26.68 191 HIS A O 1
ATOM 1465 N N . GLY A 1 192 ? 16.329 6.168 23.869 1.00 27.43 192 GLY A N 1
ATOM 1466 C CA . GLY A 1 192 ? 17.698 5.687 23.646 1.00 27.95 192 GLY A CA 1
ATOM 1467 C C . GLY A 1 192 ? 18.407 6.254 22.409 1.00 27.07 192 GLY A C 1
ATOM 1468 O O . GLY A 1 192 ? 19.438 5.713 22.019 1.00 28.10 192 GLY A O 1
ATOM 1469 N N . PHE A 1 193 ? 17.867 7.288 21.768 1.00 25.84 193 PHE A N 1
ATOM 1470 C CA . PHE A 1 193 ? 18.570 7.933 20.639 1.00 25.84 193 PHE A CA 1
ATOM 1471 C C . PHE A 1 193 ? 19.676 8.824 21.133 1.00 25.79 193 PHE A C 1
ATOM 1472 O O . PHE A 1 193 ? 19.661 9.288 22.265 1.00 25.06 193 PHE A O 1
ATOM 1480 N N . THR A 1 194 ? 20.625 9.097 20.251 1.00 26.18 194 THR A N 1
ATOM 1481 C CA . THR A 1 194 ? 21.504 10.247 20.441 1.00 26.66 194 THR A CA 1
ATOM 1482 C C . THR A 1 194 ? 20.669 11.396 19.942 1.00 26.26 194 THR A C 1
ATOM 1483 O O . THR A 1 194 ? 20.186 11.363 18.813 1.00 26.62 194 THR A O 1
ATOM 1487 N N . THR A 1 195 ? 20.479 12.419 20.758 1.00 26.18 195 THR A N 1
ATOM 1488 C CA . THR A 1 195 ? 19.610 13.487 20.333 1.00 25.45 195 THR A CA 1
ATOM 1489 C C . THR A 1 195 ? 20.302 14.860 20.312 1.00 25.12 195 THR A C 1
ATOM 1490 O O . THR A 1 195 ? 21.150 15.166 21.148 1.00 24.35 195 THR A O 1
ATOM 1494 N N . PHE A 1 196 ? 19.853 15.694 19.386 1.00 25.02 196 PHE A N 1
ATOM 1495 C CA . PHE A 1 196 ? 20.273 17.059 19.304 1.00 26.12 196 PHE A CA 1
ATOM 1496 C C . PHE A 1 196 ? 19.029 17.952 19.334 1.00 25.53 196 PHE A C 1
ATOM 1497 O O . PHE A 1 196 ? 18.099 17.740 18.569 1.00 25.35 196 PHE A O 1
ATOM 1505 N N . TRP A 1 197 ? 19.052 18.994 20.163 1.00 24.45 197 TRP A N 1
ATOM 1506 C CA . TRP A 1 197 ? 17.935 19.908 20.291 1.00 23.49 197 TRP A CA 1
ATOM 1507 C C . TRP A 1 197 ? 18.240 21.243 19.612 1.00 24.10 197 TRP A C 1
ATOM 1508 O O . TRP A 1 197 ? 19.121 21.987 20.069 1.00 23.70 197 TRP A O 1
ATOM 1519 N N . ILE A 1 198 ? 17.488 21.562 18.560 1.00 23.97 198 ILE A N 1
ATOM 1520 C CA . ILE A 1 198 ? 17.566 22.865 17.929 1.00 24.55 198 ILE A CA 1
ATOM 1521 C C . ILE A 1 198 ? 16.673 23.788 18.723 1.00 24.52 198 ILE A C 1
ATOM 1522 O O . ILE A 1 198 ? 15.495 23.897 18.485 1.00 25.53 198 ILE A O 1
ATOM 1527 N N . ASN A 1 199 ? 17.272 24.428 19.712 1.00 25.53 199 ASN A N 1
ATOM 1528 C CA . ASN A 1 199 ? 16.589 25.339 20.591 1.00 26.47 199 ASN A CA 1
ATOM 1529 C C . ASN A 1 199 ? 16.563 26.753 19.970 1.00 27.73 199 ASN A C 1
ATOM 1530 O O . ASN A 1 199 ? 17.367 27.632 20.321 1.00 27.55 199 ASN A O 1
ATOM 1535 N N . ARG A 1 200 ? 15.617 26.961 19.058 1.00 28.88 200 ARG A N 1
ATOM 1536 C CA . ARG A 1 200 ? 15.568 28.193 18.260 1.00 30.49 200 ARG A CA 1
ATOM 1537 C C . ARG A 1 200 ? 15.241 29.469 19.049 1.00 30.16 200 ARG A C 1
ATOM 1538 O O . ARG A 1 200 ? 15.667 30.557 18.677 1.00 30.44 200 ARG A O 1
ATOM 1546 N N . LEU A 1 201 ? 14.452 29.340 20.111 1.00 29.77 201 LEU A N 1
ATOM 1547 C CA . LEU A 1 201 ? 14.031 30.504 20.866 1.00 29.06 201 LEU A CA 1
ATOM 1548 C C . LEU A 1 201 ? 14.881 30.712 22.125 1.00 27.63 201 LEU A C 1
ATOM 1549 O O . LEU A 1 201 ? 14.597 31.580 22.912 1.00 28.08 201 LEU A O 1
ATOM 1554 N N . GLY A 1 202 ? 15.939 29.930 22.292 1.00 26.85 20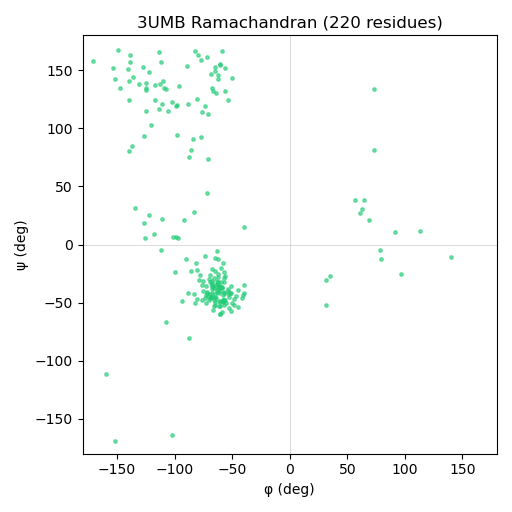2 GLY A N 1
ATOM 1555 C CA . GLY A 1 202 ? 16.849 30.080 23.430 1.00 26.58 202 GLY A CA 1
ATOM 1556 C C . GLY A 1 202 ? 16.225 29.805 24.791 1.00 26.30 202 GLY A C 1
ATOM 1557 O O . GLY A 1 202 ? 16.541 30.456 25.754 1.00 26.58 202 GLY A O 1
ATOM 1558 N N . HIS A 1 203 ? 15.349 28.806 24.864 1.00 25.84 203 HIS A N 1
ATOM 1559 C CA . HIS A 1 203 ? 14.626 28.506 26.094 1.00 24.44 203 HIS A CA 1
ATOM 1560 C C . HIS A 1 203 ? 15.460 27.665 27.045 1.00 22.89 203 HIS A C 1
ATOM 1561 O O . HIS A 1 203 ? 16.488 27.115 26.637 1.00 23.05 203 HIS A O 1
ATOM 1568 N N . PRO A 1 204 ? 15.039 27.554 28.319 1.00 21.01 204 PRO A N 1
ATOM 1569 C CA . PRO A 1 204 ? 15.788 26.641 29.210 1.00 21.02 204 PRO A CA 1
ATOM 1570 C C . PRO A 1 204 ? 15.526 25.188 28.844 1.00 21.26 204 PRO A C 1
ATOM 1571 O O . PRO A 1 204 ? 14.566 24.932 28.109 1.00 21.33 204 PRO A O 1
ATOM 1575 N N . PRO A 1 205 ? 16.396 24.251 29.278 1.00 21.41 205 PRO A N 1
ATOM 1576 C CA . PRO A 1 205 ? 16.021 22.857 29.149 1.00 21.28 205 PRO A CA 1
ATOM 1577 C C . PRO A 1 205 ? 14.782 22.510 29.966 1.00 20.44 205 PRO A C 1
ATOM 1578 O O . PRO A 1 205 ? 14.567 23.039 31.027 1.00 18.96 205 PRO A O 1
ATOM 1582 N N . GLU A 1 206 ? 13.977 21.604 29.445 1.00 20.58 206 GLU A N 1
ATOM 1583 C CA . GLU A 1 206 ? 12.815 21.109 30.169 1.00 20.39 206 GLU A CA 1
ATOM 1584 C C . GLU A 1 206 ? 13.293 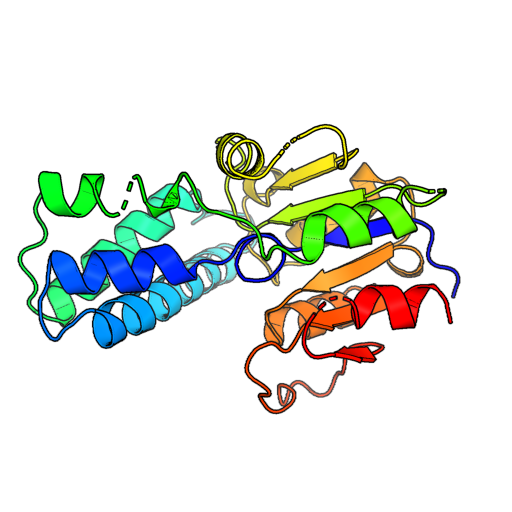20.427 31.438 1.00 20.23 206 GLU A C 1
ATOM 1585 O O . GLU A 1 206 ? 14.323 19.777 31.449 1.00 18.76 206 GLU A O 1
ATOM 1591 N N . ALA A 1 207 ? 12.527 20.598 32.517 1.00 21.01 207 ALA A N 1
ATOM 1592 C CA . ALA A 1 207 ? 12.875 20.003 33.793 1.00 21.35 207 ALA A CA 1
ATOM 1593 C C . ALA A 1 207 ? 12.260 18.591 33.794 1.00 21.48 207 ALA A C 1
ATOM 1594 O O . ALA A 1 207 ? 11.249 18.346 34.411 1.00 21.31 207 ALA A O 1
ATOM 1596 N N . LEU A 1 208 ? 12.893 17.684 33.052 1.00 23.15 208 LEU A N 1
ATOM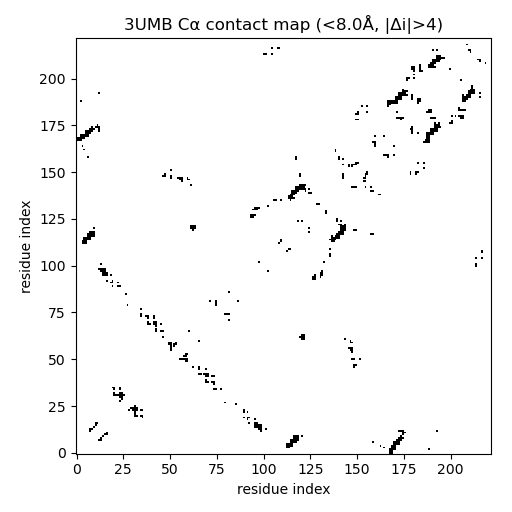 1597 C CA . LEU A 1 208 ? 12.441 16.291 32.890 1.00 23.91 208 LEU A CA 1
ATOM 1598 C C . LEU A 1 208 ? 13.460 15.275 33.414 1.00 25.25 208 LEU A C 1
ATOM 1599 O O . LEU A 1 208 ? 13.283 14.087 33.205 1.00 26.02 208 LEU A O 1
ATOM 1604 N N . ASP A 1 209 ? 14.505 15.733 34.104 1.00 27.13 209 ASP A N 1
ATOM 1605 C CA . ASP A 1 209 ? 15.584 14.850 34.636 1.00 28.87 209 ASP A CA 1
ATOM 1606 C C . ASP A 1 209 ? 16.345 14.080 33.547 1.00 28.91 209 ASP A C 1
ATOM 1607 O O . ASP A 1 209 ? 16.878 12.989 33.773 1.00 29.49 209 ASP A O 1
ATOM 1612 N N . VAL A 1 210 ? 16.382 14.655 32.358 1.00 29.06 210 VAL A N 1
ATOM 1613 C CA . VAL A 1 210 ? 17.067 14.050 31.214 1.00 28.85 210 VAL A CA 1
ATOM 1614 C C . VAL A 1 210 ? 17.448 15.225 30.322 1.00 28.49 210 VAL A C 1
ATOM 1615 O O . VAL A 1 210 ? 16.807 16.271 30.363 1.00 27.98 210 VAL A O 1
ATOM 1619 N N . ALA A 1 211 ? 18.524 15.068 29.562 1.00 28.86 211 ALA A N 1
ATOM 1620 C CA . ALA A 1 211 ? 18.989 16.113 28.625 1.00 28.47 211 ALA A CA 1
ATOM 1621 C C . ALA A 1 211 ? 19.467 15.481 27.306 1.00 28.30 211 ALA A C 1
ATOM 1622 O O . ALA A 1 211 ? 20.082 14.443 27.282 1.00 27.95 211 ALA A O 1
ATOM 1624 N N . PRO A 1 212 ? 19.173 16.116 26.193 1.00 28.75 212 PRO A N 1
ATOM 1625 C CA . PRO A 1 212 ? 19.737 15.633 24.953 1.00 29.41 212 PRO A CA 1
ATOM 1626 C C . PRO A 1 212 ? 21.285 15.623 24.947 1.00 30.15 212 PRO A C 1
ATOM 1627 O O . PRO A 1 212 ? 21.908 16.223 25.811 1.00 30.01 212 PRO A O 1
ATOM 1631 N N . ALA A 1 213 ? 21.875 14.944 23.973 1.00 30.57 213 ALA A N 1
ATOM 1632 C CA . ALA A 1 213 ? 23.309 14.805 23.900 1.00 31.73 213 ALA A CA 1
ATOM 1633 C C . ALA A 1 213 ? 23.932 16.202 23.761 1.00 32.09 213 ALA A C 1
ATOM 1634 O O . ALA A 1 213 ? 24.849 16.539 24.524 1.00 32.06 213 ALA A O 1
ATOM 1636 N N . ALA A 1 214 ? 23.395 17.009 22.829 1.00 32.08 214 ALA A N 1
ATOM 1637 C CA . ALA A 1 214 ? 23.749 18.413 22.721 1.00 31.56 214 ALA A CA 1
ATOM 1638 C C . ALA A 1 214 ? 22.562 19.214 22.188 1.00 31.45 214 ALA A C 1
ATOM 1639 O O . ALA A 1 214 ? 21.595 18.654 21.744 1.00 32.03 214 ALA A O 1
ATOM 1641 N N . ALA A 1 215 ? 22.640 20.528 22.272 1.00 31.13 215 ALA A N 1
ATOM 1642 C CA . ALA A 1 215 ? 21.623 21.444 21.748 1.00 30.97 215 ALA A CA 1
ATOM 1643 C C . ALA A 1 215 ? 22.331 22.656 21.072 1.00 31.16 215 ALA A C 1
ATOM 1644 O O . ALA A 1 215 ? 23.479 22.961 21.372 1.00 30.69 215 ALA A O 1
ATOM 1646 N N . GLY A 1 216 ? 21.640 23.320 20.163 1.00 30.95 216 GLY A N 1
ATOM 1647 C CA . GLY A 1 216 ? 22.161 24.499 19.535 1.00 31.78 216 GLY A CA 1
ATOM 1648 C C . GLY A 1 216 ? 21.004 25.375 19.139 1.00 32.56 216 GLY A C 1
ATOM 1649 O O . GLY A 1 216 ? 19.866 25.113 19.498 1.00 32.30 216 GLY A O 1
ATOM 1650 N N . HIS A 1 217 ? 21.309 26.395 18.355 1.00 33.62 217 HIS A N 1
ATOM 1651 C CA . HIS A 1 217 ? 20.364 27.452 18.032 1.00 34.32 217 HIS A CA 1
ATOM 1652 C C . HIS A 1 217 ? 19.728 27.253 16.688 1.00 34.30 217 HIS A C 1
ATOM 1653 O O . HIS A 1 217 ? 18.636 27.753 16.439 1.00 33.37 217 HIS A O 1
ATOM 1660 N N . ASP A 1 218 ? 20.402 26.505 15.820 1.00 35.78 218 ASP A N 1
ATOM 1661 C CA . ASP A 1 218 ? 19.936 26.287 14.456 1.00 36.68 218 ASP A CA 1
ATOM 1662 C C . ASP A 1 218 ? 20.560 25.048 13.840 1.00 37.40 218 ASP A C 1
ATOM 1663 O O . ASP A 1 218 ? 21.376 24.356 14.463 1.00 37.03 218 ASP A O 1
ATOM 1676 N N . ARG A 1 220 ? 22.654 24.599 11.503 1.00 41.92 220 ARG A N 1
ATOM 1677 C CA . ARG A 1 220 ? 24.059 24.693 11.220 1.00 42.40 220 ARG A CA 1
ATOM 1678 C C . ARG A 1 220 ? 24.824 24.390 12.481 1.00 42.39 220 ARG A C 1
ATOM 1679 O O . ARG A 1 220 ? 25.900 23.817 12.413 1.00 42.83 220 ARG A O 1
ATOM 1687 N N . ASP A 1 221 ? 24.278 24.703 13.653 1.00 42.25 221 ASP A N 1
ATOM 1688 C CA . ASP A 1 221 ? 24.902 24.163 14.861 1.00 42.55 221 ASP A CA 1
ATOM 1689 C C . ASP A 1 221 ? 24.858 22.641 14.877 1.00 42.21 221 ASP A C 1
ATOM 1690 O O . ASP A 1 221 ? 25.777 22.015 15.418 1.00 42.48 221 ASP A O 1
ATOM 1695 N N . LEU A 1 222 ? 23.808 22.048 14.298 1.00 41.91 222 LEU A N 1
ATOM 1696 C CA . LEU A 1 222 ? 23.664 20.578 14.276 1.00 41.94 222 LEU A CA 1
ATOM 1697 C C . LEU A 1 222 ? 24.769 19.935 13.436 1.00 43.29 222 LEU A C 1
ATOM 1698 O O . LEU A 1 222 ? 25.397 18.957 13.858 1.00 42.95 222 LEU A O 1
ATOM 1703 N N . LEU A 1 223 ? 24.971 20.494 12.238 1.00 45.39 223 LEU A N 1
ATOM 1704 C CA . LEU A 1 223 ? 26.123 20.169 11.371 1.00 46.43 223 LEU A CA 1
ATOM 1705 C C . LEU A 1 223 ? 27.435 20.248 12.145 1.00 47.35 223 LEU A C 1
ATOM 1706 O O . LEU A 1 223 ? 28.226 19.297 12.107 1.00 47.78 223 LEU A O 1
ATOM 1711 N N . GLN A 1 224 ? 27.657 21.362 12.855 1.00 48.08 224 GLN A N 1
ATOM 1712 C CA . GLN A 1 224 ? 28.875 21.535 13.662 1.00 48.89 224 GLN A CA 1
ATOM 1713 C C . GLN A 1 224 ? 29.088 20.228 14.424 1.00 48.89 224 GLN A C 1
ATOM 1714 O O . GLN A 1 224 ? 30.135 19.599 14.332 1.00 48.94 224 GLN A O 1
ATOM 1720 N N . PHE A 1 225 ? 28.038 19.821 15.141 1.00 48.79 225 PHE A N 1
ATOM 1721 C CA . PHE A 1 225 ? 28.101 18.774 16.172 1.00 48.19 225 PHE A CA 1
ATOM 1722 C C . PHE A 1 225 ? 28.391 17.386 15.623 1.00 48.72 225 PHE A C 1
ATOM 1723 O O . PHE A 1 225 ? 29.153 16.621 16.231 1.00 48.53 225 PHE A O 1
ATOM 1731 N N . VAL A 1 226 ? 27.757 17.059 14.502 1.00 48.98 226 VAL A N 1
ATOM 1732 C CA . VAL A 1 226 ? 27.985 15.779 13.841 1.00 49.89 226 VAL A CA 1
ATOM 1733 C C . VAL A 1 226 ? 29.482 15.690 13.442 1.00 50.78 226 VAL A C 1
ATOM 1734 O O . VAL A 1 226 ? 30.229 14.808 13.918 1.00 50.40 226 VAL A O 1
ATOM 1738 N N . GLN A 1 227 ? 29.905 16.650 12.607 1.00 51.66 227 GLN A N 1
ATOM 1739 C CA . GLN A 1 227 ? 31.294 16.737 12.120 1.00 52.31 227 GLN A CA 1
ATOM 1740 C C . GLN A 1 227 ? 32.329 16.537 13.254 1.00 52.45 227 GLN A C 1
ATOM 1741 O O . GLN A 1 227 ? 33.309 15.827 13.060 1.00 52.81 227 GLN A O 1
ATOM 1747 N N . ALA A 1 228 ? 32.076 17.085 14.445 1.00 52.47 228 ALA A N 1
ATOM 1748 C CA . ALA A 1 228 ? 32.936 16.818 15.613 1.00 52.63 228 ALA A CA 1
ATOM 1749 C C . ALA A 1 228 ? 33.076 15.312 15.954 1.00 53.03 228 ALA A C 1
ATOM 1750 O O . ALA A 1 228 ? 32.247 14.700 16.646 1.00 53.34 228 ALA A O 1
#

Secondary structure (DSSP, 8-state):
----EEEE-SBTTTEETHHHHHHHHHHSTT-HHHHHHHHHHHHHHHHHHHHHH-TTSTT---HHHHHHHHHHHHHHHTT----HHHHHH--TTTS-EE-TTHHHHHHHHH----EEEEESS----HHHHHTT---S-SEEEEGGGTT--TTSHHHHTHHHHHHTS-GGGEEEEES-HHHHHHHHHHT-EEEEE-TT-PPPPSSS---SEEE---HHHHHHH-